Protein AF-A0A958GH32-F1 (afdb_monomer_lite)

Structure (mmCIF, N/CA/C/O backbone):
data_AF-A0A958GH32-F1
#
_entry.id   AF-A0A958GH32-F1
#
loop_
_atom_site.group_PDB
_atom_site.id
_atom_site.type_symbol
_atom_site.label_atom_id
_atom_site.label_alt_id
_atom_site.label_comp_id
_atom_site.label_asym_id
_atom_site.label_entity_id
_atom_site.label_seq_id
_atom_site.pdbx_PDB_ins_code
_atom_site.Cartn_x
_atom_site.Cartn_y
_atom_site.Cartn_z
_atom_site.occupancy
_atom_site.B_iso_or_equiv
_atom_site.auth_seq_id
_atom_site.auth_comp_id
_atom_site.auth_asym_id
_atom_site.auth_atom_id
_atom_site.pdbx_PDB_model_num
ATOM 1 N N . MET A 1 1 ? -16.060 24.143 30.826 1.00 40.34 1 MET A N 1
ATOM 2 C CA . MET A 1 1 ? -15.221 24.112 29.616 1.00 40.34 1 MET A CA 1
ATOM 3 C C . MET A 1 1 ? -14.578 22.750 29.597 1.00 40.34 1 MET A C 1
ATOM 5 O O . MET A 1 1 ? -13.714 22.498 30.425 1.00 40.34 1 MET A O 1
ATOM 9 N N . LEU A 1 2 ? -15.110 21.845 28.782 1.00 43.44 2 LEU A N 1
ATOM 10 C CA . LEU A 1 2 ? -14.408 20.613 28.452 1.00 43.44 2 LEU A CA 1
ATOM 11 C C . LEU A 1 2 ? -13.404 21.026 27.379 1.00 43.44 2 LEU A C 1
ATOM 13 O O . LEU A 1 2 ? -13.811 21.548 26.344 1.00 43.44 2 LEU A O 1
ATOM 17 N N . TYR A 1 3 ? -12.115 20.937 27.693 1.00 40.16 3 TYR A N 1
ATOM 18 C CA . TYR A 1 3 ? -11.078 21.098 26.682 1.00 40.16 3 TYR A CA 1
ATOM 19 C C . TYR A 1 3 ? -11.267 19.986 25.641 1.00 40.16 3 TYR A C 1
ATOM 21 O O . TYR A 1 3 ? -11.620 18.871 26.043 1.00 40.16 3 TYR A O 1
ATOM 29 N N . PRO A 1 4 ? -11.084 20.260 24.337 1.00 49.12 4 PRO A N 1
ATOM 30 C CA . PRO A 1 4 ? -11.068 19.191 23.351 1.00 49.12 4 PRO A CA 1
ATOM 31 C C . PRO A 1 4 ? -10.026 18.162 23.780 1.00 49.12 4 PRO A C 1
ATOM 33 O O . PRO A 1 4 ? -8.935 18.523 24.230 1.00 49.12 4 PRO A O 1
ATOM 36 N N . SER A 1 5 ? -10.380 16.882 23.675 1.00 56.12 5 SER A N 1
ATOM 37 C CA . SER A 1 5 ? -9.409 15.813 23.872 1.00 56.12 5 SER A CA 1
ATOM 38 C C . SER A 1 5 ? -8.235 16.065 22.916 1.00 56.12 5 SER A C 1
ATOM 40 O O . SER A 1 5 ? -8.482 16.305 21.730 1.00 56.12 5 SER A O 1
ATOM 42 N N . PRO A 1 6 ? -6.974 16.012 23.383 1.00 55.78 6 PRO A N 1
ATOM 43 C CA . PRO A 1 6 ? -5.797 16.093 22.524 1.00 55.78 6 PRO A CA 1
ATOM 44 C C . PRO A 1 6 ? -5.917 15.221 21.264 1.00 55.78 6 PRO A C 1
ATOM 46 O O . PRO A 1 6 ? -5.475 15.638 20.201 1.00 55.78 6 PRO A O 1
ATOM 49 N N . ALA A 1 7 ? -6.608 14.078 21.341 1.00 50.69 7 ALA A N 1
ATOM 50 C CA . ALA A 1 7 ? -6.931 13.190 20.220 1.00 50.69 7 ALA A CA 1
ATOM 51 C C . ALA A 1 7 ? -7.528 13.892 18.986 1.00 50.69 7 ALA A C 1
ATOM 53 O O . ALA A 1 7 ? -7.147 13.610 17.850 1.00 50.69 7 ALA A O 1
ATOM 54 N N . VAL A 1 8 ? -8.441 14.835 19.216 1.00 55.00 8 VAL A N 1
ATOM 55 C CA . VAL A 1 8 ? -9.212 15.524 18.174 1.00 55.00 8 VAL A CA 1
ATOM 56 C C . VAL A 1 8 ? -8.310 16.456 17.364 1.00 55.00 8 VAL A C 1
ATOM 58 O O . VAL A 1 8 ? -8.360 16.456 16.134 1.00 55.00 8 VAL A O 1
ATOM 61 N N . ASN A 1 9 ? -7.430 17.201 18.043 1.00 55.78 9 ASN A N 1
ATOM 62 C CA . ASN A 1 9 ? -6.485 18.111 17.392 1.00 55.78 9 ASN A CA 1
ATOM 63 C C . ASN A 1 9 ? -5.508 17.346 16.482 1.00 55.78 9 ASN A C 1
ATOM 65 O O . ASN A 1 9 ? -5.221 17.796 15.373 1.00 55.78 9 ASN A O 1
ATOM 69 N N . HIS A 1 10 ? -5.060 16.162 16.913 1.00 57.31 10 HIS A N 1
ATOM 70 C CA . HIS A 1 10 ? -4.166 15.313 16.122 1.00 57.31 10 HIS A CA 1
ATOM 71 C C . HIS A 1 10 ? -4.865 14.740 14.886 1.00 57.31 10 HIS A C 1
ATOM 73 O O . HIS A 1 10 ? -4.335 14.869 13.785 1.00 57.31 10 HIS A O 1
ATOM 79 N N . CYS A 1 11 ? -6.088 14.213 15.022 1.00 54.06 11 CYS A N 1
ATOM 80 C CA . CYS A 1 11 ? -6.852 13.692 13.880 1.00 54.06 11 CYS A CA 1
ATOM 81 C C . CYS A 1 11 ? -7.077 14.760 12.798 1.00 54.06 11 CYS A C 1
ATOM 83 O O . CYS A 1 11 ? -6.995 14.475 11.606 1.00 54.06 11 CYS A O 1
ATOM 85 N N . HIS A 1 12 ? -7.305 16.014 13.192 1.00 60.69 12 HIS A N 1
ATOM 86 C CA . HIS A 1 12 ? -7.459 17.122 12.249 1.00 60.69 12 HIS A CA 1
A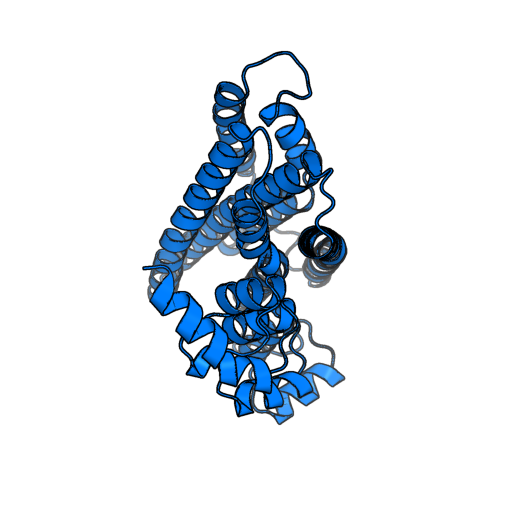TOM 87 C C . HIS A 1 12 ? -6.150 17.487 11.532 1.00 60.69 12 HIS A C 1
ATOM 89 O O . HIS A 1 12 ? -6.163 17.697 10.318 1.00 60.69 12 HIS A O 1
ATOM 95 N N . ALA A 1 13 ? -5.022 17.526 12.249 1.00 61.69 13 ALA A N 1
ATOM 96 C CA . ALA A 1 13 ? -3.707 17.725 11.637 1.00 61.69 13 ALA A CA 1
ATOM 97 C C . ALA A 1 13 ? -3.394 16.611 10.621 1.00 61.69 13 ALA A C 1
ATOM 99 O O . ALA A 1 13 ? -2.975 16.897 9.500 1.00 61.69 13 ALA A O 1
ATOM 100 N N . MET A 1 14 ? -3.711 15.359 10.968 1.00 60.69 14 MET A N 1
ATOM 101 C CA . MET A 1 14 ? -3.567 14.191 10.092 1.00 60.69 14 MET A CA 1
ATOM 102 C C . MET A 1 14 ? -4.453 14.296 8.841 1.00 60.69 14 MET A C 1
ATOM 104 O O . MET A 1 14 ? -3.982 14.098 7.721 1.00 60.69 14 MET A O 1
ATOM 108 N N . LEU A 1 15 ? -5.725 14.673 9.000 1.00 58.97 15 LEU A N 1
ATOM 109 C CA . LEU A 1 15 ? -6.660 14.858 7.885 1.00 58.97 15 LEU A CA 1
ATOM 110 C C . LEU A 1 15 ? -6.248 16.007 6.959 1.00 58.97 15 LEU A C 1
ATOM 112 O O . LEU A 1 15 ? -6.387 15.894 5.740 1.00 58.97 15 LEU A O 1
ATOM 116 N N . ASN A 1 16 ? -5.720 17.098 7.512 1.00 60.69 16 ASN A N 1
ATOM 117 C CA . ASN A 1 16 ? -5.200 18.209 6.720 1.00 60.69 16 ASN A CA 1
ATOM 118 C C . ASN A 1 16 ? -3.909 17.828 5.987 1.00 60.69 16 ASN A C 1
ATOM 120 O O . ASN A 1 16 ? -3.768 18.191 4.822 1.00 60.69 16 ASN A O 1
ATOM 124 N N . ALA A 1 17 ? -3.023 17.039 6.602 1.00 58.31 17 ALA A N 1
ATOM 125 C CA . ALA A 1 17 ? -1.842 16.493 5.931 1.00 58.31 17 ALA A CA 1
ATOM 126 C C . ALA A 1 17 ? -2.225 15.583 4.755 1.00 58.31 17 ALA A C 1
ATOM 128 O O . ALA A 1 17 ? -1.691 15.723 3.654 1.00 58.31 17 ALA A O 1
ATOM 129 N N . LEU A 1 18 ? -3.225 14.717 4.943 1.00 55.62 18 LEU A N 1
ATOM 130 C CA . LEU A 1 18 ? -3.754 13.874 3.869 1.00 55.62 18 LEU A CA 1
ATOM 131 C C . LEU A 1 18 ? -4.431 14.695 2.766 1.00 55.62 18 LEU A C 1
ATOM 133 O O . LEU A 1 18 ? -4.229 14.420 1.586 1.00 55.62 18 LEU A O 1
ATOM 137 N N . ARG A 1 19 ? -5.210 15.724 3.120 1.00 61.12 19 ARG A N 1
ATOM 138 C CA . ARG A 1 19 ? -5.801 16.650 2.140 1.00 61.12 19 ARG A CA 1
ATOM 139 C C . ARG A 1 19 ? -4.730 17.403 1.357 1.00 61.12 19 ARG A C 1
ATOM 141 O O . ARG A 1 19 ? -4.871 17.509 0.146 1.00 61.12 19 ARG A O 1
ATOM 148 N N . ALA A 1 20 ? -3.674 17.883 2.008 1.00 61.44 20 ALA A N 1
ATOM 149 C CA . ALA A 1 20 ? -2.566 18.570 1.348 1.00 61.44 20 ALA A CA 1
ATOM 150 C C . ALA A 1 20 ? -1.837 17.646 0.357 1.00 61.44 20 ALA A C 1
ATOM 152 O O . ALA A 1 20 ? -1.561 18.050 -0.772 1.00 61.44 20 ALA A O 1
ATOM 153 N N . ALA A 1 21 ? -1.610 16.381 0.733 1.00 55.16 21 ALA A N 1
ATOM 154 C CA . ALA A 1 21 ? -1.031 15.381 -0.165 1.00 55.16 21 ALA A CA 1
ATOM 155 C C . ALA A 1 21 ? -1.928 15.055 -1.374 1.00 55.16 21 ALA A C 1
ATOM 157 O O . ALA A 1 21 ? -1.419 14.804 -2.464 1.00 55.16 21 ALA A O 1
ATOM 158 N N . LEU A 1 22 ? -3.254 15.064 -1.195 1.00 51.38 22 LEU A N 1
ATOM 159 C CA . LEU A 1 22 ? -4.225 14.624 -2.205 1.00 51.38 22 LEU A CA 1
ATOM 160 C C . LEU A 1 22 ? -4.761 15.738 -3.117 1.00 51.38 22 LEU A C 1
ATOM 162 O O . LEU A 1 22 ? -5.056 15.490 -4.281 1.00 51.38 22 LEU A O 1
ATOM 166 N N . HIS A 1 23 ? -4.916 16.959 -2.607 1.00 59.56 23 HIS A N 1
ATOM 167 C CA . HIS A 1 23 ? -5.599 18.064 -3.294 1.00 59.56 23 HIS A CA 1
ATOM 168 C C . HIS A 1 23 ? -4.667 19.179 -3.755 1.00 59.56 23 HIS A C 1
ATOM 170 O O . HIS A 1 23 ? -5.127 20.283 -4.040 1.00 59.56 23 HIS A O 1
ATOM 176 N N . GLY A 1 24 ? -3.366 18.919 -3.826 1.00 50.53 24 GLY A N 1
ATOM 177 C CA . GLY A 1 24 ? -2.386 19.940 -4.138 1.00 50.53 24 GLY A CA 1
ATOM 178 C C . GLY A 1 24 ? -2.510 20.496 -5.560 1.00 50.53 24 GLY A C 1
ATOM 179 O O . GLY A 1 24 ? -1.696 20.181 -6.419 1.00 50.53 24 GLY A O 1
ATOM 180 N N . GLU A 1 25 ? -3.433 21.425 -5.793 1.00 49.19 25 GLU A N 1
ATOM 181 C CA . GLU A 1 25 ? -3.183 22.548 -6.697 1.00 49.19 25 GLU A CA 1
ATOM 182 C C . GLU A 1 25 ? -1.874 23.235 -6.271 1.00 49.19 25 GLU A C 1
ATOM 184 O O . GLU A 1 25 ? -1.067 23.586 -7.120 1.00 49.19 25 GLU A O 1
ATOM 189 N N . GLU A 1 26 ? -1.588 23.249 -4.965 1.00 49.47 26 GLU A N 1
ATOM 190 C CA . GLU A 1 26 ? -0.288 23.573 -4.374 1.00 49.47 26 GLU A CA 1
ATOM 191 C C . GLU A 1 26 ? 0.803 22.540 -4.671 1.00 49.47 26 GLU A C 1
ATOM 193 O O . GLU A 1 26 ? 1.888 22.960 -5.004 1.00 49.47 26 GLU A O 1
ATOM 198 N N . SER A 1 27 ? 0.560 21.224 -4.663 1.00 47.16 27 SER A N 1
ATOM 199 C CA . SER A 1 27 ? 1.557 20.215 -5.091 1.00 47.16 27 SER A CA 1
ATOM 200 C C . SER A 1 27 ? 1.861 20.295 -6.597 1.00 47.16 27 SER A C 1
ATOM 202 O O . SER A 1 27 ? 2.999 20.106 -7.024 1.00 47.16 27 SER A O 1
ATOM 204 N N . ARG A 1 28 ? 0.870 20.665 -7.421 1.00 51.22 28 ARG A N 1
ATOM 205 C CA . ARG A 1 28 ? 1.026 20.967 -8.855 1.00 51.22 28 ARG A CA 1
ATOM 206 C C . ARG A 1 28 ? 1.742 22.300 -9.086 1.00 51.22 28 ARG A C 1
ATOM 208 O O . ARG A 1 28 ? 2.591 22.377 -9.970 1.00 51.22 28 ARG A O 1
ATOM 215 N N . LEU A 1 29 ? 1.430 23.340 -8.311 1.00 52.44 29 LEU A N 1
ATOM 216 C CA . LEU A 1 29 ? 2.134 24.630 -8.329 1.00 52.44 29 LEU A CA 1
ATOM 217 C C . LEU A 1 29 ? 3.573 24.462 -7.845 1.00 52.44 29 LEU A C 1
ATOM 219 O O . LEU A 1 29 ? 4.482 24.901 -8.530 1.00 52.44 29 LEU A O 1
ATOM 223 N N . LEU A 1 30 ? 3.774 23.739 -6.749 1.00 44.59 30 LEU A N 1
ATOM 224 C CA . LEU A 1 30 ? 5.049 23.318 -6.192 1.00 44.59 30 LEU A CA 1
ATOM 225 C C . LEU A 1 30 ? 5.831 22.530 -7.238 1.00 44.59 30 LEU A C 1
ATOM 227 O O . LEU A 1 30 ? 6.921 22.941 -7.583 1.00 44.59 30 LEU A O 1
ATOM 231 N N . SER A 1 31 ? 5.262 21.498 -7.862 1.00 44.72 31 SER A N 1
ATOM 232 C CA . SER A 1 31 ? 5.911 20.781 -8.969 1.00 44.72 31 SER A CA 1
ATOM 233 C C . SER A 1 31 ? 6.331 21.745 -10.084 1.00 44.72 31 SER A C 1
ATOM 235 O O . SER A 1 31 ? 7.500 21.786 -10.451 1.00 44.72 31 SER A O 1
ATOM 237 N N . ARG A 1 32 ? 5.436 22.613 -10.573 1.00 48.59 32 ARG A N 1
ATOM 238 C CA . ARG A 1 32 ? 5.772 23.607 -11.614 1.00 48.59 32 ARG A CA 1
ATOM 239 C C . ARG A 1 32 ? 6.879 24.579 -11.188 1.00 48.59 32 ARG A C 1
ATOM 241 O O . ARG A 1 32 ? 7.734 24.915 -12.011 1.00 48.59 32 ARG A O 1
ATOM 248 N N . HIS A 1 33 ? 6.889 24.983 -9.921 1.00 47.28 33 HIS A N 1
ATOM 249 C CA . HIS A 1 33 ? 7.854 25.911 -9.341 1.00 47.28 33 HIS A CA 1
ATOM 250 C C . HIS A 1 33 ? 9.218 25.230 -9.121 1.00 47.28 33 HIS A C 1
ATOM 252 O O . HIS A 1 33 ? 10.224 25.705 -9.642 1.00 47.28 33 HIS A O 1
ATOM 258 N N . LEU A 1 34 ? 9.249 24.061 -8.467 1.00 40.56 34 LEU A N 1
ATOM 259 C CA . LEU A 1 34 ? 10.425 23.206 -8.237 1.00 40.56 34 LEU A CA 1
ATOM 260 C C . LEU A 1 34 ? 11.126 22.805 -9.539 1.00 40.56 34 LEU A C 1
ATOM 262 O O . LEU A 1 34 ? 12.350 22.717 -9.587 1.00 40.56 34 LEU A O 1
ATOM 266 N N . LEU A 1 35 ? 10.358 22.588 -10.606 1.00 48.34 35 LEU A N 1
ATOM 267 C CA . LEU A 1 35 ? 10.861 22.160 -11.914 1.00 48.34 35 LEU A CA 1
ATOM 268 C C . LEU A 1 35 ? 11.288 23.337 -12.805 1.00 48.34 35 LEU A C 1
ATOM 270 O O . LEU A 1 35 ? 11.678 23.134 -13.955 1.00 48.34 35 LEU A O 1
ATOM 274 N N . GLY A 1 36 ? 11.218 24.575 -12.302 1.00 45.78 36 GLY A N 1
ATOM 275 C CA . GLY A 1 36 ? 11.635 25.766 -13.041 1.00 45.78 36 GLY A CA 1
ATOM 276 C C . GLY A 1 36 ? 10.774 26.068 -14.272 1.00 45.78 36 GLY A C 1
ATOM 277 O O . GLY A 1 36 ? 11.208 26.821 -15.149 1.00 45.78 36 GLY A O 1
ATOM 278 N N . LEU A 1 37 ? 9.552 25.526 -14.347 1.00 47.75 37 LEU A N 1
ATOM 279 C CA . LEU A 1 37 ? 8.634 25.751 -15.471 1.00 47.75 37 LEU A CA 1
ATOM 280 C C . LEU A 1 37 ? 8.112 27.204 -15.522 1.00 47.75 37 LEU A C 1
ATOM 282 O O . LEU A 1 37 ? 7.603 27.629 -16.558 1.00 47.75 37 LEU A O 1
ATOM 286 N N . ASP A 1 38 ? 8.341 27.988 -14.461 1.00 49.75 38 ASP A N 1
ATOM 287 C CA . ASP A 1 38 ? 8.087 29.438 -14.392 1.00 49.75 38 ASP A CA 1
ATOM 288 C C . ASP A 1 38 ? 9.309 30.310 -14.772 1.00 49.75 38 ASP A C 1
ATOM 290 O O . ASP A 1 38 ? 9.251 31.542 -14.732 1.00 49.75 38 ASP A O 1
ATOM 294 N N . GLY A 1 39 ? 10.434 29.698 -15.162 1.00 46.56 39 GLY A N 1
ATOM 295 C CA . GLY A 1 39 ? 11.546 30.363 -15.852 1.00 46.56 39 GLY A CA 1
ATOM 296 C C . GLY A 1 39 ? 12.389 31.368 -15.051 1.00 46.56 39 GLY A C 1
ATOM 297 O O . GLY A 1 39 ? 13.183 32.079 -15.668 1.00 46.56 39 GLY A O 1
ATOM 298 N N . SER A 1 40 ? 12.253 31.464 -13.721 1.00 46.00 40 SER A N 1
ATOM 299 C CA . SER A 1 40 ? 12.892 32.548 -12.945 1.00 46.00 40 SER A CA 1
ATOM 300 C C . SER A 1 40 ? 13.922 32.146 -11.879 1.00 46.00 40 SER A C 1
ATOM 302 O O . SER A 1 40 ? 14.648 33.028 -11.420 1.00 46.00 40 SER A O 1
ATOM 304 N N . LEU A 1 41 ? 14.089 30.866 -11.527 1.00 42.38 41 LEU A N 1
ATOM 305 C CA . LEU A 1 41 ? 15.008 30.430 -10.458 1.00 42.38 41 LEU A CA 1
ATOM 306 C C . LEU A 1 41 ? 15.606 29.034 -10.735 1.00 42.38 41 LEU A C 1
ATOM 308 O O . LEU A 1 41 ? 15.047 28.252 -11.501 1.00 42.38 41 LEU A O 1
ATOM 312 N N . GLN A 1 42 ? 16.775 28.736 -10.149 1.00 47.94 42 GLN A N 1
ATOM 313 C CA . GLN A 1 42 ? 17.427 27.423 -10.268 1.00 47.94 42 GLN A CA 1
ATOM 314 C C . GLN A 1 42 ? 16.665 26.381 -9.414 1.00 47.94 42 GLN A C 1
ATOM 316 O O . GLN A 1 42 ? 16.422 26.664 -8.240 1.00 47.94 42 GLN A O 1
ATOM 321 N N . PRO A 1 43 ? 16.335 25.185 -9.951 1.00 45.72 43 PRO A N 1
ATOM 322 C CA . PRO A 1 43 ? 15.491 24.168 -9.297 1.00 45.72 43 PRO A CA 1
ATOM 323 C C . PRO A 1 43 ? 15.875 23.833 -7.849 1.00 45.72 43 PRO A C 1
ATOM 325 O O . PRO A 1 43 ? 15.020 23.653 -6.992 1.00 45.72 43 PRO A O 1
ATOM 328 N N . HIS A 1 44 ? 17.176 23.806 -7.550 1.00 38.81 44 HIS A N 1
ATOM 329 C CA . HIS A 1 44 ? 17.694 23.407 -6.241 1.00 38.81 44 HIS A CA 1
ATOM 330 C C . HIS A 1 44 ? 17.349 24.388 -5.102 1.00 38.81 44 HIS A C 1
ATOM 332 O O . HIS A 1 44 ? 17.057 23.955 -3.989 1.00 38.81 44 HIS A O 1
ATOM 338 N N . ASP A 1 45 ? 17.346 25.700 -5.361 1.00 40.38 45 ASP A N 1
ATOM 339 C CA . ASP A 1 45 ? 17.084 26.714 -4.323 1.00 40.38 45 ASP A CA 1
ATOM 340 C C . ASP A 1 45 ? 15.579 26.866 -4.028 1.00 40.38 45 ASP A C 1
ATOM 342 O O . ASP A 1 45 ? 15.195 27.225 -2.916 1.00 40.38 45 ASP A O 1
ATOM 346 N N . LEU A 1 46 ? 14.739 26.514 -5.006 1.00 44.69 46 LEU A N 1
ATOM 347 C CA . LEU A 1 46 ? 13.277 26.427 -4.916 1.00 44.69 46 LEU A CA 1
ATOM 348 C C . LEU A 1 46 ? 12.801 25.244 -4.070 1.00 44.69 46 LEU A C 1
ATOM 350 O O . LEU A 1 46 ? 11.863 25.373 -3.285 1.00 44.69 46 LEU A O 1
ATOM 354 N N . ILE A 1 47 ? 13.480 24.101 -4.198 1.00 43.31 47 ILE A N 1
ATOM 355 C CA . ILE A 1 47 ? 13.179 22.893 -3.421 1.00 43.31 47 ILE A CA 1
ATOM 356 C C . ILE A 1 47 ? 13.364 23.126 -1.928 1.00 43.31 47 ILE A C 1
ATOM 358 O O . ILE A 1 47 ? 12.520 22.717 -1.135 1.00 43.31 47 ILE A O 1
ATOM 362 N N . LEU A 1 48 ? 14.409 23.847 -1.533 1.00 42.00 48 LEU A N 1
ATOM 363 C CA . LEU A 1 48 ? 14.667 24.121 -0.123 1.00 42.00 48 LEU A CA 1
ATOM 364 C C . LEU A 1 48 ? 13.761 25.218 0.455 1.00 42.00 48 LEU A C 1
ATOM 366 O O . LEU A 1 48 ? 13.410 25.130 1.627 1.00 42.00 48 LEU A O 1
ATOM 370 N N . SER A 1 49 ? 13.359 26.232 -0.322 1.00 41.72 49 SER A N 1
ATOM 371 C CA . SER A 1 49 ? 12.464 27.289 0.179 1.00 41.72 49 SER A CA 1
ATOM 372 C C . SER A 1 49 ? 11.024 26.819 0.359 1.00 41.72 49 SER A C 1
ATOM 374 O O . SER A 1 49 ? 10.357 27.264 1.286 1.00 41.72 49 SER A O 1
ATOM 376 N N . GLU A 1 50 ? 10.552 25.913 -0.494 1.00 41.47 50 GLU A N 1
ATOM 377 C CA . GLU A 1 50 ? 9.168 25.439 -0.451 1.00 41.47 50 GLU A CA 1
ATOM 378 C C . GLU A 1 50 ? 8.962 24.227 0.467 1.00 41.47 50 GLU A C 1
ATOM 380 O O . GLU A 1 50 ? 7.897 24.085 1.063 1.00 41.47 50 GLU A O 1
ATOM 385 N N . LEU A 1 51 ? 9.992 23.399 0.685 1.00 41.59 51 LEU A N 1
ATOM 386 C CA . LEU A 1 51 ? 9.968 22.433 1.791 1.00 41.59 51 LEU A CA 1
ATOM 387 C C . LEU A 1 51 ? 9.749 23.146 3.142 1.00 41.59 51 LEU A C 1
ATOM 389 O O . LEU A 1 51 ? 8.991 22.644 3.966 1.00 41.59 51 LEU A O 1
ATOM 393 N N . ASN A 1 52 ? 10.308 24.351 3.317 1.00 45.00 52 ASN A N 1
ATOM 394 C CA . ASN A 1 52 ? 10.047 25.192 4.492 1.00 45.00 52 ASN A CA 1
ATOM 395 C C . ASN A 1 52 ? 8.636 25.822 4.480 1.00 45.00 52 ASN A C 1
ATOM 397 O O . ASN A 1 52 ? 8.064 26.047 5.539 1.00 45.00 52 ASN A O 1
ATOM 401 N N . PHE A 1 53 ? 8.049 26.103 3.307 1.00 39.94 53 PHE A N 1
ATOM 402 C CA . PHE A 1 53 ? 6.677 26.625 3.199 1.00 39.94 53 PHE A CA 1
ATOM 403 C C . PHE A 1 53 ? 5.637 25.581 3.614 1.00 39.94 53 PHE A C 1
ATOM 405 O O . PHE A 1 53 ? 4.691 25.903 4.329 1.00 39.94 53 PHE A O 1
ATOM 412 N N . VAL A 1 54 ? 5.835 24.322 3.213 1.00 37.75 54 VAL A N 1
ATOM 413 C CA . VAL A 1 54 ? 5.008 23.197 3.665 1.00 37.75 54 VAL A CA 1
ATOM 414 C C . VAL A 1 54 ? 5.106 23.056 5.191 1.00 37.75 54 VAL A C 1
ATOM 416 O O . VAL A 1 54 ? 4.074 22.984 5.856 1.00 37.75 54 VAL A O 1
ATOM 419 N N . GLU A 1 55 ? 6.313 23.131 5.767 1.00 42.28 55 GLU A N 1
ATOM 420 C CA . GLU A 1 55 ? 6.516 23.183 7.227 1.00 42.28 55 GLU A CA 1
ATOM 421 C C . GLU A 1 55 ? 5.783 24.376 7.888 1.00 42.28 55 GLU A C 1
ATOM 423 O O . GLU A 1 55 ? 5.095 24.201 8.900 1.00 42.28 55 GLU A O 1
ATOM 428 N N . ASP A 1 56 ? 5.833 25.576 7.301 1.00 41.12 56 ASP A N 1
ATOM 429 C CA . ASP A 1 56 ? 5.140 26.774 7.805 1.00 41.12 56 ASP A CA 1
ATOM 430 C C . ASP A 1 56 ? 3.604 26.667 7.714 1.00 41.12 56 ASP A C 1
ATOM 432 O O . ASP A 1 56 ? 2.886 27.134 8.609 1.00 41.12 56 ASP A O 1
ATOM 436 N N . LEU A 1 57 ? 3.073 26.037 6.662 1.00 36.91 57 LEU A N 1
ATOM 437 C CA . LEU A 1 57 ? 1.635 25.815 6.484 1.00 36.91 57 LEU A CA 1
ATOM 438 C C . LEU A 1 57 ? 1.098 24.865 7.563 1.00 36.91 57 LEU A C 1
ATOM 440 O O . LEU A 1 57 ? 0.026 25.107 8.119 1.00 36.91 57 LEU A O 1
ATOM 444 N N . PHE A 1 58 ? 1.882 23.847 7.931 1.00 43.53 58 PHE A N 1
ATOM 445 C CA . PHE A 1 58 ? 1.555 22.908 9.007 1.00 43.53 58 PHE A CA 1
ATOM 446 C C . PHE A 1 58 ? 1.707 23.511 10.410 1.00 43.53 58 PHE A C 1
ATOM 448 O O . PHE A 1 58 ? 0.911 23.206 11.300 1.00 43.53 58 PHE A O 1
ATOM 455 N N . THR A 1 59 ? 2.646 24.439 10.608 1.00 43.44 59 THR A N 1
ATOM 456 C CA . THR A 1 59 ? 2.868 25.100 11.909 1.00 43.44 59 THR A CA 1
ATOM 457 C C . THR A 1 59 ? 1.722 26.058 12.298 1.00 43.44 59 THR A C 1
ATOM 459 O O . THR A 1 59 ? 1.491 26.324 13.482 1.00 43.44 59 THR A O 1
ATOM 462 N N . ASN A 1 60 ? 0.955 26.559 11.321 1.00 39.16 60 ASN A N 1
ATOM 463 C CA . ASN A 1 60 ? -0.075 27.590 11.519 1.00 39.16 60 ASN A CA 1
ATOM 464 C C . ASN A 1 60 ? -1.496 27.074 11.847 1.00 39.16 60 ASN A C 1
ATOM 466 O O . ASN A 1 60 ? -2.386 27.886 12.103 1.00 39.16 60 ASN A O 1
ATOM 470 N N . PHE A 1 61 ? -1.736 25.759 11.922 1.00 43.22 61 PHE A N 1
ATOM 471 C CA . PHE A 1 61 ? -3.073 25.185 12.192 1.00 43.22 61 PHE A CA 1
ATOM 472 C C . PHE A 1 61 ? -3.455 25.045 13.686 1.00 43.22 61 PHE A C 1
ATOM 474 O O . PHE A 1 61 ? -4.420 24.367 14.032 1.00 43.22 61 PHE A O 1
ATOM 481 N N . ASN A 1 62 ? -2.762 25.746 14.585 1.00 43.34 62 ASN A N 1
ATOM 482 C CA . ASN A 1 62 ? -2.909 25.653 16.047 1.00 43.34 62 ASN A CA 1
ATOM 483 C C . ASN A 1 62 ? -4.103 26.421 16.678 1.00 43.34 62 ASN A C 1
ATOM 485 O O . ASN A 1 62 ? -4.039 26.785 17.852 1.00 43.34 62 ASN A O 1
ATOM 489 N N . SER A 1 63 ? -5.204 26.703 15.967 1.00 46.47 63 SER A N 1
ATOM 490 C CA . SER A 1 63 ? -6.353 27.397 16.589 1.00 46.47 63 SER A CA 1
ATOM 491 C C . SER A 1 63 ? -7.430 26.428 17.105 1.00 46.47 63 SER A C 1
ATOM 493 O O . SER A 1 63 ? -8.185 25.852 16.322 1.00 46.47 63 SER A O 1
ATOM 495 N N . GLU A 1 64 ? -7.535 26.314 18.434 1.00 42.25 64 GLU A N 1
ATOM 496 C CA . GLU A 1 64 ? -8.376 25.375 19.207 1.00 42.25 64 GLU A CA 1
ATOM 497 C C . GLU A 1 64 ? -9.909 25.477 18.979 1.00 42.25 64 GLU A C 1
ATOM 499 O O . GLU A 1 64 ? -10.640 24.547 19.316 1.00 42.25 64 GLU A O 1
ATOM 504 N N . GLU A 1 65 ? -10.441 26.573 18.418 1.00 39.22 65 GLU A N 1
ATOM 505 C CA . GLU A 1 65 ? -11.892 26.872 18.458 1.00 39.22 65 GLU A CA 1
ATOM 506 C C . GLU A 1 65 ? -12.748 26.270 17.322 1.00 39.22 65 GLU A C 1
ATOM 508 O O . GLU A 1 65 ? -13.966 26.196 17.457 1.00 39.22 65 GLU A O 1
ATOM 513 N N . THR A 1 66 ? -12.168 25.798 16.212 1.00 40.53 66 THR A N 1
ATOM 514 C CA . THR A 1 66 ? -12.944 25.225 15.075 1.00 40.53 66 THR A CA 1
ATOM 515 C C . THR A 1 66 ? -13.162 23.707 15.194 1.00 40.53 66 THR A C 1
ATOM 517 O O . THR A 1 66 ? -13.864 23.095 14.396 1.00 40.53 66 THR A O 1
ATOM 520 N N . VAL A 1 67 ? -12.568 23.083 16.210 1.00 43.44 67 VAL A N 1
ATOM 521 C CA . VAL A 1 67 ? -12.187 21.663 16.180 1.00 43.44 67 VAL A CA 1
ATOM 522 C C . VAL A 1 67 ? -13.200 20.731 16.874 1.00 43.44 67 VAL A C 1
ATOM 524 O O . VAL A 1 67 ? -13.256 19.543 16.585 1.00 43.44 67 VAL A O 1
ATOM 527 N N . ILE A 1 68 ? -14.080 21.267 17.726 1.00 41.31 68 ILE A N 1
ATOM 528 C CA . ILE A 1 68 ? -15.017 20.478 18.555 1.00 41.31 68 ILE A CA 1
ATOM 529 C C . ILE A 1 68 ? -16.308 20.081 17.809 1.00 41.31 68 ILE A C 1
ATOM 531 O O . ILE A 1 68 ? -17.003 19.169 18.235 1.00 41.31 68 ILE A O 1
ATOM 535 N N . LEU A 1 69 ? -16.641 20.725 16.686 1.00 42.81 69 LEU A N 1
ATOM 536 C CA . LEU 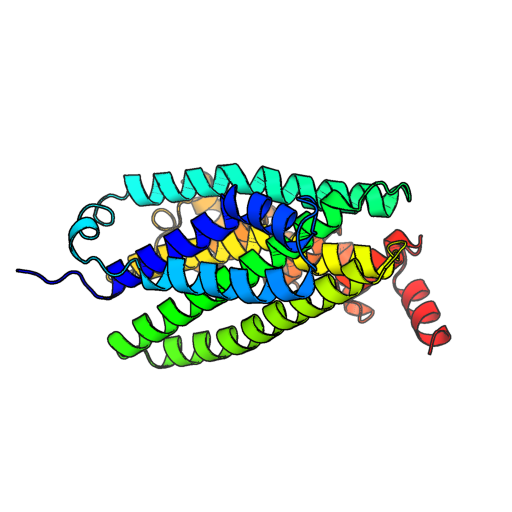A 1 69 ? -17.931 20.520 16.005 1.00 42.81 69 LEU A CA 1
ATOM 537 C C . LEU A 1 69 ? -17.914 19.455 14.891 1.00 42.81 69 LEU A C 1
ATOM 539 O O . LEU A 1 69 ? -18.978 19.148 14.366 1.00 42.81 69 LEU A O 1
ATOM 543 N N . CYS A 1 70 ? -16.752 18.896 14.531 1.00 45.75 70 CYS A N 1
ATOM 544 C CA . CYS A 1 70 ? -16.606 18.037 13.344 1.00 45.75 70 CYS A CA 1
ATOM 545 C C . CYS A 1 70 ? -16.459 16.529 13.626 1.00 45.75 70 CYS A C 1
ATOM 547 O O . CYS A 1 70 ? -16.575 15.754 12.685 1.00 45.75 70 CYS A O 1
ATOM 549 N N . LEU A 1 71 ? -16.178 16.092 14.863 1.00 48.81 71 LEU A N 1
ATOM 550 C CA . LEU A 1 71 ? -15.932 14.666 15.170 1.00 48.81 71 LEU A CA 1
ATOM 551 C C . LEU A 1 71 ? -17.064 13.960 15.933 1.00 48.81 71 LEU A C 1
ATOM 553 O O . LEU A 1 71 ? -17.069 12.739 15.970 1.00 48.81 71 LEU A O 1
ATOM 557 N N . ASP A 1 72 ? -18.044 14.692 16.471 1.00 51.56 72 ASP A N 1
ATOM 558 C CA . ASP A 1 72 ? -19.291 14.094 16.995 1.00 51.56 72 ASP A CA 1
ATOM 559 C C . ASP A 1 72 ? -20.273 13.710 15.870 1.00 51.56 72 ASP A C 1
ATOM 561 O O . ASP A 1 72 ? -21.360 13.192 16.125 1.00 51.56 72 ASP A O 1
ATOM 565 N N . ASP A 1 73 ? -19.909 13.993 14.619 1.00 64.81 73 ASP A N 1
ATOM 566 C CA . ASP A 1 73 ? -20.742 13.758 13.453 1.00 64.81 73 ASP A CA 1
ATOM 567 C C . ASP A 1 73 ? -20.109 12.689 12.557 1.00 64.81 73 ASP A C 1
ATOM 569 O O . ASP A 1 73 ? -19.199 12.969 11.768 1.00 64.81 73 ASP A O 1
ATOM 573 N N . ASN A 1 74 ? -20.614 11.456 12.664 1.00 65.44 74 ASN A N 1
ATOM 574 C CA . ASN A 1 74 ? -20.277 10.360 11.752 1.00 65.44 74 ASN A CA 1
ATOM 575 C C . ASN A 1 74 ? -20.436 10.772 10.276 1.00 65.44 74 ASN A C 1
ATOM 577 O O . ASN A 1 74 ? -19.703 10.262 9.421 1.00 65.44 74 ASN A O 1
ATOM 581 N N . ASP A 1 75 ? -21.304 11.743 9.965 1.00 72.12 75 ASP A N 1
ATOM 582 C CA . ASP A 1 75 ? -21.472 12.253 8.605 1.00 72.12 75 ASP A CA 1
ATOM 583 C C . ASP A 1 75 ? -20.227 13.015 8.117 1.00 72.12 75 ASP A C 1
ATOM 585 O O . ASP A 1 75 ? -19.905 12.972 6.928 1.00 72.12 75 ASP A O 1
ATOM 589 N N . THR A 1 76 ? -19.469 13.667 9.007 1.00 71.56 76 THR A N 1
ATOM 590 C CA . THR A 1 76 ? -18.244 14.396 8.632 1.00 71.56 76 THR A CA 1
ATOM 591 C C . THR A 1 76 ? -17.098 13.441 8.302 1.00 71.56 76 THR A C 1
ATOM 593 O O . THR A 1 76 ? -16.421 13.629 7.288 1.00 71.56 76 THR A O 1
ATOM 596 N N . LEU A 1 77 ? -16.899 12.390 9.104 1.00 66.94 77 LEU A N 1
ATOM 597 C CA . LEU A 1 77 ? -15.902 11.348 8.820 1.00 66.94 77 LEU A CA 1
ATOM 598 C C . LEU A 1 77 ? -16.257 10.562 7.561 1.00 66.94 77 LEU A C 1
ATOM 600 O O . LEU A 1 77 ? -15.392 10.329 6.721 1.00 66.94 77 LEU A O 1
ATOM 604 N N . SER A 1 78 ? -17.534 10.219 7.399 1.00 70.81 78 SER A N 1
ATOM 605 C CA . SER A 1 78 ? -18.043 9.582 6.185 1.00 70.81 78 SER A CA 1
ATOM 606 C C . SER A 1 78 ? -17.832 10.472 4.953 1.00 70.81 78 SER A C 1
ATOM 608 O O . SER A 1 78 ? -17.309 10.023 3.934 1.00 70.81 78 SER A O 1
ATOM 610 N N . SER A 1 79 ? -18.127 11.771 5.053 1.00 75.12 79 SER A N 1
ATOM 611 C CA . SER A 1 79 ? -17.888 12.748 3.981 1.00 75.12 79 SER A CA 1
ATOM 612 C C . SER A 1 79 ? -16.406 12.854 3.605 1.00 75.12 79 SER A C 1
ATOM 614 O O . SER A 1 79 ? -16.059 12.809 2.425 1.00 75.12 79 SER A O 1
ATOM 616 N N . LEU A 1 80 ? -15.515 12.923 4.599 1.00 68.06 80 LEU A N 1
ATOM 617 C CA . LEU A 1 80 ? -14.062 12.901 4.405 1.00 68.06 80 LEU A CA 1
ATOM 618 C C . LEU A 1 80 ? -13.589 11.615 3.727 1.00 68.06 80 LEU A C 1
ATOM 620 O O . LEU A 1 80 ? -12.812 11.670 2.773 1.00 68.06 80 LEU A O 1
ATOM 624 N N . TYR A 1 81 ? -14.088 10.474 4.197 1.00 70.50 81 TYR A N 1
ATOM 625 C CA . TYR A 1 81 ? -13.795 9.165 3.634 1.00 70.50 81 TYR A CA 1
ATOM 626 C C . TYR A 1 81 ? -14.213 9.102 2.161 1.00 70.50 81 TYR A C 1
ATOM 628 O O . TYR A 1 81 ? -13.401 8.771 1.297 1.00 70.50 81 TYR A O 1
ATOM 636 N N . HIS A 1 82 ? -15.437 9.524 1.844 1.00 74.81 82 HIS A N 1
ATOM 637 C CA . HIS A 1 82 ? -15.941 9.589 0.474 1.00 74.81 82 HIS A CA 1
ATOM 638 C C . HIS A 1 82 ? -15.172 10.585 -0.409 1.00 74.81 82 HIS A C 1
ATOM 640 O O . HIS A 1 82 ? -14.905 10.280 -1.572 1.00 74.81 82 HIS A O 1
ATOM 646 N N . GLN A 1 83 ? -14.767 11.739 0.128 1.00 73.62 83 GLN A N 1
ATOM 647 C CA . GLN A 1 83 ? -13.942 12.722 -0.584 1.00 73.62 83 GLN A CA 1
ATOM 648 C C . GLN A 1 83 ? -12.550 12.166 -0.916 1.00 73.62 83 GLN A C 1
ATOM 650 O O . GLN A 1 83 ? -12.024 12.407 -2.001 1.00 73.62 83 GLN A O 1
ATOM 655 N N . GLN A 1 84 ? -11.936 11.407 -0.009 1.00 67.94 84 GLN A N 1
ATOM 656 C CA . GLN A 1 84 ? -10.636 10.789 -0.270 1.00 67.94 84 GLN A CA 1
ATOM 657 C C . GLN A 1 84 ? -10.771 9.632 -1.259 1.00 67.94 84 GLN A C 1
ATOM 659 O O . GLN A 1 84 ? -10.009 9.566 -2.225 1.00 67.94 84 GLN A O 1
ATOM 664 N N . LEU A 1 85 ? -11.805 8.798 -1.102 1.00 70.44 85 LEU A N 1
ATOM 665 C CA . LEU A 1 85 ? -12.144 7.754 -2.068 1.00 70.44 85 LEU A CA 1
ATOM 666 C C . LEU A 1 85 ? -12.363 8.299 -3.485 1.00 70.44 85 LEU A C 1
ATOM 668 O O . LEU A 1 85 ? -12.087 7.575 -4.436 1.00 70.44 85 LEU A O 1
ATOM 672 N N . SER A 1 86 ? -12.820 9.545 -3.658 1.00 72.88 86 SER A N 1
ATOM 673 C CA . SER A 1 86 ? -12.995 10.110 -5.003 1.00 72.88 86 SER A CA 1
ATOM 674 C C . SER A 1 86 ? -11.685 10.470 -5.712 1.00 72.88 86 SER A C 1
ATOM 676 O O . SER A 1 86 ? -11.692 10.592 -6.931 1.00 72.88 86 SER A O 1
ATOM 678 N N . ILE A 1 87 ? -10.571 10.615 -4.984 1.00 66.88 87 ILE A N 1
ATOM 679 C CA . ILE A 1 87 ? -9.256 11.001 -5.541 1.00 66.88 87 ILE A CA 1
ATOM 680 C C . ILE A 1 87 ? -8.388 9.772 -5.833 1.00 66.88 87 ILE A C 1
ATOM 682 O O . ILE A 1 87 ? -7.550 9.793 -6.732 1.00 66.88 87 ILE A O 1
ATOM 686 N N . LEU A 1 88 ? -8.594 8.671 -5.102 1.00 70.75 88 LEU A N 1
ATOM 687 C CA . LEU A 1 88 ? -7.838 7.431 -5.309 1.00 70.75 88 LEU A CA 1
ATOM 688 C C . LEU A 1 88 ? -7.889 6.900 -6.755 1.00 70.75 88 LEU A C 1
ATOM 690 O O . LEU A 1 88 ? -6.850 6.421 -7.214 1.00 70.75 88 LEU A O 1
ATOM 694 N N . PRO A 1 89 ? -9.016 6.994 -7.496 1.00 74.69 89 PRO A N 1
ATOM 695 C CA . PRO A 1 89 ? -9.054 6.644 -8.910 1.00 74.69 89 PRO A CA 1
ATOM 696 C C . PRO A 1 89 ? -8.061 7.445 -9.752 1.00 74.69 89 PRO A C 1
ATOM 698 O O . PRO A 1 89 ? -7.380 6.838 -10.564 1.00 74.69 89 PRO A O 1
ATOM 701 N N . GLU A 1 90 ? -7.907 8.756 -9.523 1.00 71.56 90 GLU A N 1
ATOM 702 C CA . GLU A 1 90 ? -6.966 9.590 -10.291 1.00 71.56 90 GLU A CA 1
ATOM 703 C C . GLU A 1 90 ? -5.517 9.125 -10.074 1.00 71.56 90 GLU A C 1
ATOM 705 O O . GLU A 1 90 ? -4.780 8.886 -11.026 1.00 71.56 90 GLU A O 1
ATOM 710 N N . VAL A 1 91 ? -5.119 8.892 -8.820 1.00 66.75 91 VAL A N 1
ATOM 711 C CA . VAL A 1 91 ? -3.766 8.402 -8.487 1.00 66.75 91 VAL A CA 1
ATOM 712 C C . VAL A 1 91 ? -3.511 7.005 -9.072 1.00 66.75 91 VAL A C 1
ATOM 714 O O . VAL A 1 91 ? -2.419 6.710 -9.573 1.00 66.75 91 VAL A O 1
ATOM 717 N N . ALA A 1 92 ? -4.516 6.126 -9.012 1.00 71.50 92 ALA A N 1
ATOM 718 C CA . ALA A 1 92 ? -4.440 4.790 -9.593 1.00 71.50 92 ALA A CA 1
ATOM 719 C C . ALA A 1 92 ? -4.369 4.834 -11.130 1.00 71.50 92 ALA A C 1
ATOM 721 O O . ALA A 1 92 ? -3.633 4.044 -11.731 1.00 71.50 92 ALA A O 1
ATOM 722 N N . GLU A 1 93 ? -5.094 5.755 -11.765 1.00 76.38 93 GLU A N 1
ATOM 723 C CA . GLU A 1 93 ? -5.058 5.990 -13.209 1.00 76.38 93 GLU A CA 1
ATOM 724 C C . GLU A 1 93 ? -3.677 6.478 -13.656 1.00 76.38 93 GLU A C 1
ATOM 726 O O . GLU A 1 93 ? -3.114 5.888 -14.579 1.00 76.38 93 GLU A O 1
ATOM 731 N N . GLU A 1 94 ? -3.075 7.446 -12.958 1.00 74.00 94 GLU A N 1
ATOM 732 C CA . GLU A 1 94 ? -1.723 7.948 -13.262 1.00 74.00 94 GLU A CA 1
ATOM 733 C C . GLU A 1 94 ? -0.647 6.859 -13.097 1.00 74.00 94 GLU A C 1
ATOM 735 O O . GLU A 1 94 ? 0.214 6.666 -13.962 1.00 74.00 94 GLU A O 1
ATOM 740 N N . SER A 1 95 ? -0.741 6.051 -12.035 1.00 71.88 95 SER A N 1
ATOM 741 C CA . SER A 1 95 ? 0.157 4.899 -11.831 1.00 71.88 95 SER A CA 1
ATOM 742 C C . SER A 1 95 ? -0.012 3.845 -12.935 1.00 71.88 95 SER A C 1
ATOM 744 O O . SER A 1 95 ? 0.963 3.270 -13.431 1.00 71.88 95 SER A O 1
ATOM 746 N N . THR A 1 96 ? -1.255 3.606 -13.365 1.00 76.88 96 THR A N 1
ATOM 747 C CA . THR A 1 96 ? -1.575 2.679 -14.461 1.00 76.88 96 THR A CA 1
ATOM 748 C C . THR A 1 96 ? -1.066 3.207 -15.799 1.00 76.88 96 THR A C 1
ATOM 750 O O . THR A 1 96 ? -0.548 2.432 -16.608 1.00 76.88 96 THR A O 1
ATOM 753 N N . TYR A 1 97 ? -1.172 4.514 -16.035 1.00 77.50 97 TYR A N 1
ATOM 754 C CA . TYR A 1 97 ? -0.638 5.170 -17.221 1.00 77.50 97 TYR A CA 1
ATOM 755 C C . TYR A 1 97 ? 0.886 5.011 -17.297 1.00 77.50 97 TYR A C 1
ATOM 757 O O . TYR A 1 97 ? 1.400 4.585 -18.336 1.00 77.50 97 TYR A O 1
ATOM 765 N N . LEU A 1 98 ? 1.607 5.215 -16.186 1.00 74.19 98 LEU A N 1
ATOM 766 C CA . LEU A 1 98 ? 3.051 4.964 -16.127 1.00 74.19 98 LEU A CA 1
ATOM 767 C C . LEU A 1 98 ? 3.392 3.501 -16.462 1.00 74.19 98 LEU A C 1
ATOM 769 O O . LEU A 1 98 ? 4.308 3.242 -17.247 1.00 74.19 98 LEU A O 1
ATOM 773 N N . LEU A 1 99 ? 2.627 2.535 -15.943 1.00 75.94 99 LEU A N 1
ATOM 774 C CA . LEU A 1 99 ? 2.813 1.115 -16.262 1.00 75.94 99 LEU A CA 1
ATOM 775 C C . LEU A 1 99 ? 2.569 0.812 -17.751 1.00 75.94 99 LEU A C 1
ATOM 777 O O . LEU A 1 99 ? 3.309 0.042 -18.370 1.00 75.94 99 LEU A O 1
ATOM 781 N N . GLN A 1 100 ? 1.549 1.420 -18.360 1.00 79.62 100 GLN A N 1
ATOM 782 C CA . GLN A 1 100 ? 1.286 1.289 -19.797 1.00 79.62 100 GLN A CA 1
ATOM 783 C C . GLN A 1 100 ? 2.408 1.910 -20.639 1.00 79.62 100 GLN A C 1
ATOM 785 O O . GLN A 1 100 ? 2.824 1.324 -21.645 1.00 79.62 100 GLN A O 1
ATOM 790 N N . ALA A 1 101 ? 2.952 3.049 -20.213 1.00 74.25 101 ALA A N 1
ATOM 791 C CA . ALA A 1 101 ? 4.105 3.672 -20.850 1.00 74.25 101 ALA A CA 1
ATOM 792 C C . ALA A 1 101 ? 5.354 2.771 -20.750 1.00 74.25 101 ALA A C 1
ATOM 794 O O . ALA A 1 101 ? 6.000 2.486 -21.761 1.00 74.25 101 ALA A O 1
ATOM 795 N N . LEU A 1 102 ? 5.633 2.208 -19.568 1.00 74.31 102 LEU A N 1
ATOM 796 C CA . LEU A 1 102 ? 6.709 1.229 -19.333 1.00 74.31 102 LEU A CA 1
ATOM 797 C C . LEU A 1 102 ? 6.601 -0.025 -20.219 1.00 74.31 102 LEU A C 1
ATOM 799 O O . LEU A 1 102 ? 7.624 -0.614 -20.593 1.00 74.31 102 LEU A O 1
ATOM 803 N N . ARG A 1 103 ? 5.373 -0.446 -20.546 1.00 79.50 103 ARG A N 1
ATOM 804 C CA . ARG A 1 103 ? 5.087 -1.594 -21.425 1.00 79.50 103 ARG A CA 1
ATOM 805 C C . ARG A 1 103 ? 5.206 -1.256 -22.911 1.00 79.50 103 ARG A C 1
ATOM 807 O O . ARG A 1 103 ? 5.655 -2.099 -23.683 1.00 79.50 103 ARG A O 1
ATOM 814 N N . SER A 1 104 ? 4.803 -0.055 -23.316 1.00 80.06 104 SER A N 1
ATOM 815 C CA . SER A 1 104 ? 4.790 0.374 -24.724 1.00 80.06 104 SER A CA 1
ATOM 816 C C . SER A 1 104 ? 6.136 0.913 -25.220 1.00 80.06 104 SER A C 1
ATOM 818 O O . SER A 1 104 ? 6.398 0.876 -26.422 1.00 80.06 104 SER A O 1
ATOM 820 N N . GLY A 1 105 ? 7.001 1.387 -24.318 1.00 73.12 105 GLY A N 1
ATOM 821 C CA . GLY A 1 105 ? 8.316 1.935 -24.662 1.00 73.12 105 GLY A CA 1
ATOM 822 C C . GLY A 1 105 ? 8.270 3.306 -25.348 1.00 73.12 105 GLY A C 1
ATOM 823 O O . GLY A 1 105 ? 9.289 3.755 -25.871 1.00 73.12 105 GLY A O 1
ATOM 824 N N . THR A 1 106 ? 7.108 3.963 -25.382 1.00 69.69 106 THR A N 1
ATOM 825 C CA . THR A 1 106 ? 6.937 5.326 -25.899 1.00 69.69 106 THR A CA 1
ATOM 826 C C . THR A 1 106 ? 6.859 6.304 -24.736 1.00 69.69 106 THR A C 1
ATOM 828 O O . THR A 1 106 ? 5.958 6.186 -23.908 1.00 69.69 106 THR A O 1
ATOM 831 N N . PHE A 1 107 ? 7.783 7.267 -24.681 1.00 62.19 107 PHE A N 1
ATOM 832 C CA . PHE A 1 107 ? 7.917 8.171 -23.542 1.00 62.19 107 PHE A CA 1
ATOM 833 C C . PHE A 1 107 ? 7.915 9.636 -23.990 1.00 62.19 107 PHE A C 1
ATOM 835 O O . PHE A 1 107 ? 8.899 10.121 -24.542 1.00 62.19 107 PHE A O 1
ATOM 842 N N . ASP A 1 108 ? 6.807 10.325 -23.730 1.00 69.69 108 ASP A N 1
ATOM 843 C CA . ASP A 1 108 ? 6.785 11.766 -23.455 1.00 69.69 108 ASP A CA 1
ATOM 844 C C . ASP A 1 108 ? 6.304 11.896 -22.002 1.00 69.69 108 ASP A C 1
ATOM 846 O O . ASP A 1 108 ? 5.125 12.107 -21.730 1.00 69.69 108 ASP A O 1
ATOM 850 N N . LEU A 1 109 ? 7.192 11.523 -21.072 1.00 69.69 109 LEU A N 1
ATOM 851 C CA . LEU A 1 109 ? 6.871 11.291 -19.657 1.00 69.69 109 LEU A CA 1
ATOM 852 C C . LEU A 1 109 ? 7.515 12.309 -18.715 1.00 69.69 109 LEU A C 1
ATOM 854 O O . LEU A 1 109 ? 7.400 12.137 -17.504 1.00 69.69 109 LEU A O 1
ATOM 858 N N . ASP A 1 110 ? 8.190 13.337 -19.236 1.00 77.38 110 ASP A N 1
ATOM 859 C CA . ASP A 1 110 ? 8.891 14.328 -18.408 1.00 77.38 110 ASP A CA 1
ATOM 860 C C . ASP A 1 110 ? 7.955 14.890 -17.339 1.00 77.38 110 ASP A C 1
ATOM 862 O O . ASP A 1 110 ? 8.273 14.852 -16.153 1.00 77.38 110 ASP A O 1
ATOM 866 N N . HIS A 1 111 ? 6.736 15.256 -17.735 1.00 81.06 111 HIS A N 1
ATOM 867 C CA . HIS A 1 111 ? 5.745 15.763 -16.796 1.00 81.06 111 HIS A CA 1
ATOM 868 C C . HIS A 1 111 ? 5.214 14.688 -15.831 1.00 81.06 111 HIS A C 1
ATOM 870 O O . HIS A 1 111 ? 5.272 14.885 -14.621 1.00 81.06 111 HIS A O 1
ATOM 876 N N . THR A 1 112 ? 4.763 13.532 -16.335 1.00 83.56 112 THR A N 1
ATOM 877 C CA . THR A 1 112 ? 4.170 12.465 -15.506 1.00 83.56 112 THR A CA 1
ATOM 878 C C . THR A 1 112 ? 5.150 11.915 -14.467 1.00 83.56 112 THR A C 1
ATOM 880 O O . THR A 1 112 ? 4.781 11.699 -13.316 1.00 83.56 112 THR A O 1
ATOM 883 N N . ALA A 1 113 ? 6.414 11.685 -14.840 1.00 85.94 113 ALA A N 1
ATOM 884 C CA . ALA A 1 113 ? 7.417 11.158 -13.914 1.00 85.94 113 ALA A CA 1
ATOM 885 C C . ALA A 1 113 ? 7.721 12.155 -12.786 1.00 85.94 113 ALA A C 1
ATOM 887 O O . ALA A 1 113 ? 7.863 11.758 -11.629 1.00 85.94 113 ALA A O 1
ATOM 888 N N . GLN A 1 114 ? 7.780 13.447 -13.117 1.00 86.56 114 GLN A N 1
ATOM 889 C CA . GLN A 1 114 ? 7.970 14.517 -12.142 1.00 86.56 114 GLN A CA 1
ATOM 890 C C . GLN A 1 114 ? 6.769 14.643 -11.195 1.00 86.56 114 GLN A C 1
ATOM 892 O O . GLN A 1 114 ? 6.967 14.730 -9.984 1.00 86.56 114 GLN A O 1
ATOM 897 N N . GLU A 1 115 ? 5.540 14.594 -11.717 1.00 84.94 115 GLU A N 1
ATOM 898 C CA . GLU A 1 115 ? 4.317 14.631 -10.903 1.00 84.94 115 GLU A CA 1
ATOM 899 C C . GLU A 1 115 ? 4.221 13.432 -9.954 1.00 84.94 115 GLU A C 1
ATOM 901 O O . GLU A 1 115 ? 3.902 13.602 -8.779 1.00 84.94 115 GLU A O 1
ATOM 906 N N . LEU A 1 116 ? 4.567 12.230 -10.421 1.00 86.00 116 LEU A N 1
ATOM 907 C CA . LEU A 1 116 ? 4.567 11.022 -9.595 1.00 86.00 116 LEU A CA 1
ATOM 908 C C . LEU A 1 116 ? 5.617 11.069 -8.479 1.00 86.00 116 LEU A C 1
ATOM 910 O O . LEU A 1 116 ? 5.325 10.664 -7.353 1.00 86.00 116 LEU A O 1
ATOM 914 N N . VAL A 1 117 ? 6.817 11.596 -8.744 1.00 90.44 117 VAL A N 1
ATOM 915 C CA . VAL A 1 117 ? 7.834 11.786 -7.694 1.00 90.44 117 VAL A CA 1
ATOM 916 C C . VAL A 1 117 ? 7.421 12.869 -6.702 1.00 90.44 117 VAL A C 1
ATOM 918 O O . VAL A 1 117 ? 7.577 12.675 -5.497 1.00 90.44 117 VAL A O 1
ATOM 921 N N . ALA A 1 118 ? 6.841 13.976 -7.169 1.00 85.94 118 ALA A N 1
ATOM 922 C CA . ALA A 1 118 ? 6.299 14.997 -6.278 1.00 85.94 118 ALA A CA 1
ATOM 923 C C . ALA A 1 118 ? 5.178 14.432 -5.391 1.00 85.94 118 ALA A C 1
ATOM 925 O O . ALA A 1 118 ? 5.169 14.660 -4.181 1.00 85.94 118 ALA A O 1
ATOM 926 N N . PHE A 1 119 ? 4.281 13.630 -5.969 1.00 84.88 119 PHE A N 1
ATOM 927 C CA . PHE A 1 119 ? 3.225 12.942 -5.236 1.00 84.88 119 PHE A CA 1
ATOM 928 C C . PHE A 1 119 ? 3.784 11.944 -4.211 1.00 84.88 119 PHE A C 1
ATOM 930 O O . PHE A 1 119 ? 3.320 11.915 -3.073 1.00 84.88 119 PHE A O 1
ATOM 937 N N . PHE A 1 120 ? 4.822 11.179 -4.566 1.00 90.12 120 PHE A N 1
ATOM 938 C CA . PHE A 1 120 ? 5.510 10.276 -3.639 1.00 90.12 120 PHE A CA 1
ATOM 939 C C . PHE A 1 120 ? 6.123 11.017 -2.445 1.00 90.12 120 PHE A C 1
ATOM 941 O O . PHE A 1 120 ? 5.877 10.638 -1.299 1.00 90.12 120 PHE A O 1
ATOM 948 N N . ILE A 1 121 ? 6.859 12.104 -2.693 1.00 89.44 121 ILE A N 1
ATOM 949 C CA . ILE A 1 121 ? 7.451 12.931 -1.629 1.00 89.44 121 ILE A CA 1
ATOM 950 C C . ILE A 1 121 ? 6.349 13.538 -0.751 1.00 89.44 121 ILE A C 1
ATOM 952 O O . ILE A 1 121 ? 6.441 13.489 0.476 1.00 89.44 121 ILE A O 1
ATOM 956 N N . GLY A 1 122 ? 5.288 14.068 -1.367 1.00 85.56 122 GLY A N 1
ATOM 957 C CA . GLY A 1 122 ? 4.130 14.608 -0.656 1.00 85.56 122 GLY A CA 1
ATOM 958 C C . GLY A 1 122 ? 3.452 13.561 0.230 1.00 85.56 122 GLY A C 1
ATOM 959 O O . GLY A 1 122 ? 3.156 13.838 1.392 1.00 85.56 122 GLY A O 1
ATOM 960 N N . HIS A 1 123 ? 3.278 12.334 -0.270 1.00 87.38 123 HIS A N 1
ATOM 961 C CA . HIS A 1 123 ? 2.765 11.214 0.519 1.00 87.38 123 HIS A CA 1
ATOM 962 C C . HIS A 1 123 ? 3.689 10.861 1.689 1.00 87.38 123 HIS A C 1
ATOM 964 O O . HIS A 1 123 ? 3.205 10.679 2.805 1.00 87.38 123 HIS A O 1
ATOM 970 N N . ALA A 1 124 ? 5.003 10.781 1.460 1.00 90.75 124 ALA A N 1
ATOM 971 C CA . ALA A 1 124 ? 5.972 10.462 2.506 1.00 90.75 124 ALA A CA 1
ATOM 972 C C . ALA A 1 124 ? 5.949 11.507 3.636 1.00 90.75 124 ALA A C 1
ATOM 974 O O . ALA A 1 124 ? 5.901 11.141 4.808 1.00 90.75 124 ALA A O 1
ATOM 975 N N . ARG A 1 125 ? 5.864 12.800 3.297 1.00 87.06 125 ARG A N 1
ATOM 976 C CA . ARG A 1 125 ? 5.711 13.890 4.278 1.00 87.06 125 ARG A CA 1
ATOM 977 C C . ARG A 1 125 ? 4.380 13.846 5.019 1.00 87.06 125 ARG A C 1
ATOM 979 O O . ARG A 1 125 ? 4.354 13.955 6.239 1.00 87.06 125 ARG A O 1
ATOM 986 N N . ALA A 1 126 ? 3.273 13.618 4.316 1.00 83.44 126 ALA A N 1
ATOM 987 C CA . ALA A 1 126 ? 1.983 13.458 4.982 1.00 83.44 126 ALA A CA 1
ATOM 988 C C . ALA A 1 126 ? 1.974 12.248 5.929 1.00 83.44 126 ALA A C 1
ATOM 990 O O . ALA A 1 126 ? 1.384 12.312 7.007 1.00 83.44 126 ALA A O 1
ATOM 991 N N . ARG A 1 127 ? 2.662 11.161 5.556 1.00 88.75 127 ARG A N 1
ATOM 992 C CA . ARG A 1 127 ? 2.852 9.983 6.407 1.00 88.75 127 ARG A CA 1
ATOM 993 C C . ARG A 1 127 ? 3.691 10.294 7.648 1.00 88.75 127 ARG A C 1
ATOM 995 O O . ARG A 1 127 ? 3.351 9.784 8.708 1.00 88.75 127 ARG A O 1
ATOM 1002 N N . GLU A 1 128 ? 4.738 11.105 7.530 1.00 90.25 128 GLU A N 1
ATOM 1003 C CA . GLU A 1 128 ? 5.581 11.545 8.655 1.00 90.25 128 GLU A CA 1
ATOM 1004 C C . GLU A 1 128 ? 4.731 12.306 9.676 1.00 90.25 128 GLU A C 1
ATOM 1006 O O . GLU A 1 128 ? 4.593 11.859 10.811 1.00 90.25 128 GLU A O 1
ATOM 1011 N N . THR A 1 129 ? 4.025 13.352 9.229 1.00 85.25 129 THR A N 1
ATOM 1012 C CA . THR A 1 129 ? 3.100 14.121 10.080 1.00 85.25 129 THR A CA 1
ATOM 1013 C C . THR A 1 129 ? 2.026 13.236 10.712 1.00 85.25 129 THR A C 1
ATOM 1015 O O . THR A 1 129 ? 1.672 13.403 11.880 1.00 85.25 129 THR A O 1
ATOM 1018 N N . TYR A 1 130 ? 1.500 12.280 9.943 1.00 86.75 130 TYR A N 1
ATOM 1019 C CA . TYR A 1 130 ? 0.529 11.313 10.435 1.00 86.75 130 TYR A CA 1
ATOM 1020 C C . TYR A 1 130 ? 1.101 10.455 11.573 1.00 86.75 130 TYR A C 1
ATOM 1022 O O . TYR A 1 130 ? 0.473 10.350 12.625 1.00 86.75 130 TYR A O 1
ATOM 1030 N N . ILE A 1 131 ? 2.294 9.883 11.395 1.00 90.50 131 ILE A N 1
ATOM 1031 C CA . ILE A 1 131 ? 2.952 9.035 12.399 1.00 90.50 131 ILE A CA 1
ATOM 1032 C C . ILE A 1 131 ? 3.310 9.838 13.648 1.00 90.50 131 ILE A C 1
ATOM 1034 O O . ILE A 1 131 ? 3.055 9.364 14.754 1.00 90.50 131 ILE A O 1
ATOM 1038 N N . ASP A 1 132 ? 3.844 11.046 13.490 1.00 88.19 132 ASP A N 1
ATOM 1039 C CA . ASP A 1 132 ? 4.180 11.918 14.618 1.00 88.19 132 ASP A CA 1
ATOM 1040 C C . ASP A 1 132 ? 2.940 12.237 15.454 1.00 88.19 132 ASP A C 1
ATOM 1042 O O . ASP A 1 132 ? 2.972 12.146 16.684 1.00 88.19 132 ASP A O 1
ATOM 1046 N N . GLY A 1 133 ? 1.811 12.510 14.791 1.00 85.81 133 GLY A N 1
ATOM 1047 C CA . GLY A 1 133 ? 0.532 12.706 15.464 1.00 85.81 133 GLY A CA 1
ATOM 1048 C C . GLY A 1 133 ? 0.083 11.480 16.266 1.00 85.81 133 GLY A C 1
ATOM 1049 O O . GLY A 1 133 ? -0.444 11.630 17.369 1.00 85.81 133 GLY A O 1
ATOM 1050 N N . LEU A 1 134 ? 0.339 10.268 15.762 1.00 87.19 134 LEU A N 1
ATOM 1051 C CA . LEU A 1 134 ? 0.039 9.022 16.474 1.00 87.19 134 LEU A CA 1
ATOM 1052 C C . LEU A 1 134 ? 0.959 8.756 17.656 1.00 87.19 134 LEU A C 1
ATOM 1054 O O . LEU A 1 134 ? 0.490 8.271 18.686 1.00 87.19 134 LEU A O 1
ATOM 1058 N N . ILE A 1 135 ? 2.247 9.070 17.524 1.00 90.50 135 ILE A N 1
ATOM 1059 C CA . ILE A 1 135 ? 3.207 8.970 18.626 1.00 90.50 135 ILE A CA 1
ATOM 1060 C C . ILE A 1 135 ? 2.794 9.938 19.733 1.00 90.50 135 ILE A C 1
ATOM 1062 O O . ILE A 1 135 ? 2.625 9.516 20.874 1.00 90.50 135 ILE A O 1
ATOM 1066 N N . GLN A 1 136 ? 2.535 11.203 19.392 1.00 87.62 136 GLN A N 1
ATOM 1067 C CA . GLN A 1 136 ? 2.132 12.219 20.361 1.00 87.62 136 GLN A CA 1
ATOM 1068 C C . GLN A 1 136 ? 0.799 11.872 21.037 1.00 87.62 136 GLN A C 1
ATOM 1070 O O . GLN A 1 136 ? 0.659 12.034 22.255 1.00 87.62 136 GLN A O 1
ATOM 1075 N N . TYR A 1 137 ? -0.171 11.359 20.273 1.00 85.12 137 TYR A N 1
ATOM 1076 C CA . TYR A 1 137 ? -1.409 10.810 20.822 1.00 85.12 137 TYR A CA 1
ATOM 1077 C C . TYR A 1 137 ? -1.107 9.695 21.831 1.00 85.12 137 TYR A C 1
ATOM 1079 O O . TYR A 1 137 ? -1.492 9.799 22.995 1.00 85.12 137 TYR A O 1
ATOM 1087 N N . ALA A 1 138 ? -0.363 8.668 21.423 1.00 89.19 138 ALA A N 1
ATOM 1088 C CA . ALA A 1 138 ? -0.055 7.526 22.272 1.00 89.19 138 ALA A CA 1
ATOM 1089 C C . ALA A 1 138 ? 0.689 7.933 23.555 1.00 89.19 138 ALA A C 1
ATOM 1091 O O . ALA A 1 138 ? 0.339 7.471 24.637 1.00 89.19 138 ALA A O 1
ATOM 1092 N N . GLU A 1 139 ? 1.658 8.844 23.471 1.00 89.75 139 GLU A N 1
ATOM 1093 C CA . GLU A 1 139 ? 2.375 9.373 24.637 1.00 89.75 139 GLU A CA 1
ATOM 1094 C C . GLU A 1 139 ? 1.458 10.153 25.587 1.00 89.75 139 GLU A C 1
ATOM 1096 O O . GLU A 1 139 ? 1.545 9.985 26.804 1.00 89.75 139 GLU A O 1
ATOM 1101 N N . THR A 1 140 ? 0.548 10.969 25.044 1.00 87.25 140 THR A N 1
ATOM 1102 C CA . THR A 1 140 ? -0.404 11.772 25.832 1.00 87.25 140 THR A CA 1
A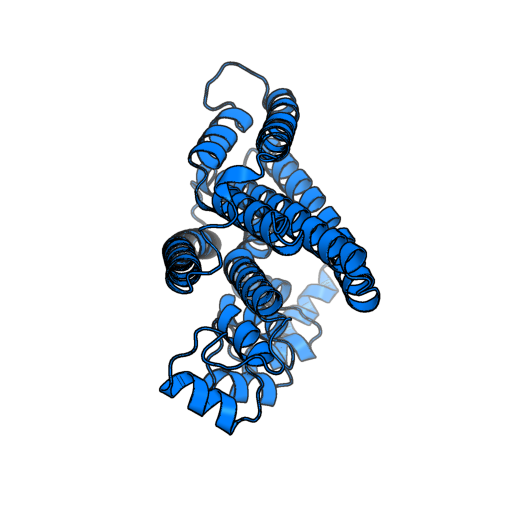TOM 1103 C C . THR A 1 140 ? -1.343 10.899 26.664 1.00 87.25 140 THR A C 1
ATOM 1105 O O . THR A 1 140 ? -1.695 11.270 27.784 1.00 87.25 140 THR A O 1
ATOM 1108 N N . PHE A 1 141 ? -1.739 9.744 26.128 1.00 86.50 141 PHE A N 1
ATOM 1109 C CA . PHE A 1 141 ? -2.633 8.788 26.788 1.00 86.50 141 PHE A CA 1
ATOM 1110 C C . PHE A 1 141 ? -1.888 7.618 27.455 1.00 86.50 141 PHE A C 1
ATOM 1112 O O . PHE A 1 141 ? -2.518 6.639 27.845 1.00 86.50 141 PHE A O 1
ATOM 1119 N N . GLU A 1 142 ? -0.561 7.712 27.603 1.00 94.19 142 GLU A N 1
ATOM 1120 C CA . GLU A 1 142 ? 0.292 6.687 28.231 1.00 94.19 142 GLU A CA 1
ATOM 1121 C C . GLU A 1 142 ? 0.199 5.290 27.561 1.00 94.19 142 GLU A C 1
ATOM 1123 O O . GLU A 1 142 ? 0.421 4.251 28.186 1.00 94.19 142 GLU A O 1
ATOM 1128 N N . LEU A 1 143 ? -0.079 5.251 26.254 1.00 90.56 143 LEU A N 1
ATOM 1129 C CA . LEU A 1 143 ? -0.164 4.048 25.416 1.00 90.56 143 LEU A CA 1
ATOM 1130 C C . LEU A 1 143 ? 1.216 3.659 24.851 1.00 90.56 143 LEU A C 1
ATOM 1132 O O . LEU A 1 143 ? 1.448 3.674 23.641 1.00 90.56 143 LEU A O 1
ATOM 1136 N N . TYR A 1 144 ? 2.165 3.315 25.722 1.00 94.31 144 TYR A N 1
ATOM 1137 C CA . TYR A 1 144 ? 3.579 3.158 25.337 1.00 94.31 144 TYR A CA 1
ATOM 1138 C C . TYR A 1 144 ? 3.850 2.108 24.248 1.00 94.31 144 TYR A C 1
ATOM 1140 O O . TYR A 1 144 ? 4.705 2.337 23.395 1.00 94.31 144 TYR A O 1
ATOM 1148 N N . GLU A 1 145 ? 3.119 0.989 24.229 1.00 93.62 145 GLU A N 1
ATOM 1149 C CA . GLU A 1 145 ? 3.275 -0.037 23.182 1.00 93.62 145 GLU A CA 1
ATOM 1150 C C . GLU A 1 145 ? 2.910 0.513 21.792 1.00 93.62 145 GLU A C 1
ATOM 1152 O O . GLU A 1 145 ? 3.590 0.240 20.802 1.00 93.62 145 GLU A O 1
ATOM 1157 N N . MET A 1 146 ? 1.871 1.352 21.724 1.00 91.12 146 MET A N 1
ATOM 1158 C CA . MET A 1 146 ? 1.468 2.036 20.495 1.00 91.12 146 MET A CA 1
ATOM 1159 C C . MET A 1 146 ? 2.516 3.076 20.081 1.00 91.12 146 MET A C 1
ATOM 1161 O O . MET A 1 146 ? 2.893 3.126 18.910 1.00 91.12 146 MET A O 1
ATOM 1165 N N . ALA A 1 147 ? 3.035 3.863 21.029 1.00 94.12 147 ALA A N 1
ATOM 1166 C CA . ALA A 1 147 ? 4.090 4.840 20.753 1.00 94.12 147 ALA A CA 1
ATOM 1167 C C . ALA A 1 147 ? 5.366 4.168 20.208 1.00 94.12 147 ALA A C 1
ATOM 1169 O O . ALA A 1 147 ? 5.952 4.644 19.232 1.00 94.12 147 ALA A O 1
ATOM 1170 N N . GLU A 1 148 ? 5.776 3.031 20.782 1.00 94.75 148 GLU A N 1
ATOM 1171 C CA . GLU A 1 148 ? 6.929 2.254 20.309 1.00 94.75 148 GLU A CA 1
ATOM 1172 C C . GLU A 1 148 ? 6.699 1.701 18.895 1.00 94.75 148 GLU A C 1
ATOM 1174 O O . GLU A 1 148 ? 7.574 1.826 18.028 1.00 94.75 148 GLU A O 1
ATOM 1179 N N . HIS A 1 149 ? 5.510 1.147 18.636 1.00 92.69 149 HIS A N 1
ATOM 1180 C CA . HIS A 1 149 ? 5.130 0.655 17.314 1.00 92.69 149 HIS A CA 1
ATOM 1181 C C . HIS A 1 149 ? 5.249 1.752 16.243 1.00 92.69 149 HIS A C 1
ATOM 1183 O O . HIS A 1 149 ? 5.917 1.558 15.221 1.00 92.69 149 HIS A O 1
ATOM 1189 N N . TRP A 1 150 ? 4.670 2.930 16.491 1.00 93.62 150 TRP A N 1
ATOM 1190 C CA . TRP A 1 150 ? 4.699 4.043 15.538 1.00 93.62 150 TRP A CA 1
ATOM 1191 C C . TRP A 1 150 ? 6.077 4.696 15.419 1.00 93.62 150 TRP A C 1
ATOM 1193 O O . TRP A 1 150 ? 6.482 5.063 14.316 1.00 93.62 150 TRP A O 1
ATOM 1203 N N . SER A 1 151 ? 6.874 4.708 16.488 1.00 94.62 151 SER A N 1
ATOM 1204 C CA . SER A 1 151 ? 8.280 5.138 16.429 1.00 94.62 151 SER A CA 1
ATOM 1205 C C . SER A 1 151 ? 9.120 4.268 15.489 1.00 94.62 151 SER A C 1
ATOM 1207 O O . SER A 1 151 ? 10.081 4.740 14.875 1.00 94.62 151 SER A O 1
ATOM 1209 N N . HIS A 1 152 ? 8.785 2.981 15.344 1.00 93.81 152 HIS A N 1
ATOM 1210 C CA . HIS A 1 152 ? 9.425 2.149 14.329 1.00 93.81 152 HIS A CA 1
ATOM 1211 C C . HIS A 1 152 ? 9.013 2.551 12.908 1.00 93.81 152 HIS A C 1
ATOM 1213 O O . HIS A 1 152 ? 9.872 2.576 12.022 1.00 93.81 152 HIS A O 1
ATOM 1219 N N . GLN A 1 153 ? 7.739 2.891 12.702 1.00 93.38 153 GLN A N 1
ATOM 1220 C CA . GLN A 1 153 ? 7.213 3.347 11.412 1.00 93.38 153 GLN A CA 1
ATOM 1221 C C . GLN A 1 153 ? 7.772 4.714 10.994 1.00 93.38 153 GLN A C 1
ATOM 1223 O O . GLN A 1 153 ? 7.971 4.935 9.797 1.00 93.38 153 GLN A O 1
ATOM 1228 N N . ALA A 1 154 ? 8.079 5.600 11.948 1.00 93.19 154 ALA A N 1
ATOM 1229 C CA . ALA A 1 154 ? 8.702 6.899 11.678 1.00 93.19 154 ALA A CA 1
ATOM 1230 C C . ALA A 1 154 ? 10.024 6.728 10.912 1.00 93.19 154 ALA A C 1
ATOM 1232 O O . ALA A 1 154 ? 10.186 7.270 9.824 1.00 93.19 154 ALA A O 1
ATOM 1233 N N . ARG A 1 155 ? 10.894 5.815 11.376 1.00 93.25 155 ARG A N 1
ATOM 1234 C CA . ARG A 1 155 ? 12.174 5.506 10.704 1.00 93.25 155 ARG A CA 1
ATOM 1235 C C . ARG A 1 155 ? 12.012 5.011 9.267 1.00 93.25 155 ARG A C 1
ATOM 1237 O O . ARG A 1 155 ? 12.861 5.273 8.423 1.00 93.25 155 ARG A O 1
ATOM 1244 N N . LEU A 1 156 ? 10.954 4.246 8.990 1.00 91.75 156 LEU A N 1
ATOM 1245 C CA . LEU A 1 156 ? 10.668 3.792 7.626 1.00 91.75 156 LEU A CA 1
ATOM 1246 C C . LEU A 1 156 ? 10.213 4.954 6.740 1.00 91.75 156 LEU A C 1
ATOM 1248 O O . LEU A 1 156 ? 10.456 4.936 5.540 1.00 91.75 156 LEU A O 1
ATOM 1252 N N . THR A 1 157 ? 9.566 5.955 7.326 1.00 93.06 157 THR A N 1
ATOM 1253 C CA . THR A 1 157 ? 9.076 7.131 6.606 1.00 93.06 157 THR A CA 1
ATOM 1254 C C . THR A 1 157 ? 10.203 8.106 6.282 1.00 93.06 157 THR A C 1
ATOM 1256 O O . THR A 1 157 ? 10.234 8.613 5.163 1.00 93.06 157 THR A O 1
ATOM 1259 N N . ASP A 1 158 ? 11.188 8.255 7.173 1.00 93.19 158 ASP A N 1
ATOM 1260 C CA . ASP A 1 158 ? 12.436 8.974 6.875 1.00 93.19 158 ASP A CA 1
ATOM 1261 C C . ASP A 1 158 ? 13.108 8.412 5.616 1.00 93.19 158 ASP A C 1
ATOM 1263 O O . ASP A 1 158 ? 13.505 9.157 4.721 1.00 93.19 158 ASP A O 1
ATOM 1267 N N . GLN A 1 159 ? 13.170 7.078 5.509 1.00 94.50 159 GLN A N 1
ATOM 1268 C CA . GLN A 1 159 ? 13.735 6.418 4.335 1.00 94.50 159 GLN A CA 1
ATOM 1269 C C . GLN A 1 159 ? 12.937 6.730 3.061 1.00 94.50 159 GLN A C 1
ATOM 1271 O O . GLN A 1 159 ? 13.545 6.999 2.031 1.00 94.50 159 GLN A O 1
ATOM 1276 N N . LEU A 1 160 ? 11.598 6.763 3.117 1.00 93.62 160 LEU A N 1
ATOM 1277 C CA . LEU A 1 160 ? 10.770 7.130 1.957 1.00 93.62 160 LEU A CA 1
ATOM 1278 C C . LEU A 1 160 ? 11.029 8.572 1.493 1.00 93.62 160 LEU A C 1
ATOM 1280 O O . LEU A 1 160 ? 11.041 8.844 0.293 1.00 93.62 160 LEU A O 1
ATOM 1284 N N . ILE A 1 161 ? 11.248 9.498 2.432 1.00 92.25 161 ILE A N 1
ATOM 1285 C CA . ILE A 1 161 ? 11.573 10.895 2.115 1.00 92.25 161 ILE A CA 1
ATOM 1286 C C . ILE A 1 161 ? 12.931 10.977 1.408 1.00 92.25 161 ILE A C 1
ATOM 1288 O O . ILE A 1 161 ? 13.049 11.672 0.395 1.00 92.25 161 ILE A O 1
ATOM 1292 N N . GLU A 1 162 ? 13.945 10.272 1.914 1.00 95.19 162 GLU A N 1
ATOM 1293 C CA . GLU A 1 162 ? 15.267 10.231 1.281 1.00 95.19 162 GLU A CA 1
ATOM 1294 C C . GLU A 1 162 ? 15.220 9.561 -0.099 1.00 95.19 162 GLU A C 1
ATOM 1296 O O . GLU A 1 162 ? 15.716 10.143 -1.065 1.00 95.19 162 GLU A O 1
ATOM 1301 N N . ASP A 1 163 ? 14.523 8.430 -0.238 1.00 94.44 163 ASP A N 1
ATOM 1302 C CA . ASP A 1 163 ? 14.312 7.760 -1.529 1.00 94.44 163 ASP A CA 1
ATOM 1303 C C . ASP A 1 163 ? 13.647 8.709 -2.544 1.00 94.44 163 ASP A C 1
ATOM 1305 O O . ASP A 1 163 ? 14.018 8.750 -3.721 1.00 94.44 163 ASP A O 1
ATOM 1309 N N . GLY A 1 164 ? 12.686 9.524 -2.096 1.00 93.31 164 GLY A N 1
ATOM 1310 C CA . GLY A 1 164 ? 12.011 10.511 -2.937 1.00 93.31 164 GLY A CA 1
ATOM 1311 C C . GLY A 1 164 ? 12.946 11.627 -3.403 1.00 93.31 164 GLY A C 1
ATOM 1312 O O . GLY A 1 164 ? 12.936 11.995 -4.581 1.00 93.31 164 GLY A O 1
ATOM 1313 N N . LYS A 1 165 ? 13.806 12.133 -2.510 1.00 92.06 165 LYS A N 1
ATOM 1314 C CA . LYS A 1 165 ? 14.839 13.126 -2.854 1.00 92.06 165 LYS A CA 1
ATOM 1315 C C . LYS A 1 165 ? 15.842 12.565 -3.857 1.00 92.06 165 LYS A C 1
ATOM 1317 O O . LYS A 1 165 ? 16.194 13.258 -4.812 1.00 92.06 165 LYS A O 1
ATOM 1322 N N . GLU A 1 166 ? 16.279 11.321 -3.675 1.00 95.19 166 GLU A N 1
ATOM 1323 C CA . GLU A 1 166 ? 17.175 10.649 -4.619 1.00 95.19 166 GLU A CA 1
ATOM 1324 C C . GLU A 1 166 ? 16.546 10.536 -6.012 1.00 95.19 166 GLU A C 1
ATOM 1326 O O . GLU A 1 166 ? 17.189 10.891 -7.003 1.00 95.19 166 GLU A O 1
ATOM 1331 N N . LEU A 1 167 ? 15.276 10.117 -6.095 1.00 94.31 167 LEU A N 1
ATOM 1332 C CA . LEU A 1 167 ? 14.538 10.051 -7.360 1.00 94.31 167 LEU A CA 1
ATOM 1333 C C . LEU A 1 167 ? 14.429 11.423 -8.033 1.00 94.31 167 LEU A C 1
ATOM 1335 O O . LEU A 1 167 ? 14.615 11.526 -9.246 1.00 94.31 167 LEU A O 1
ATOM 1339 N N . LEU A 1 168 ? 14.181 12.485 -7.263 1.00 91.06 168 LEU A N 1
ATOM 1340 C CA . LEU A 1 168 ? 14.107 13.850 -7.785 1.00 91.06 168 LEU A CA 1
ATOM 1341 C C . LEU A 1 168 ? 15.453 14.322 -8.361 1.00 91.06 168 LEU A C 1
ATOM 1343 O O . LEU A 1 168 ? 15.492 14.935 -9.433 1.00 91.06 168 LEU A O 1
ATOM 1347 N N . VAL A 1 169 ? 16.561 14.016 -7.679 1.00 92.44 169 VAL A N 1
ATOM 1348 C CA . VAL A 1 169 ? 17.920 14.317 -8.160 1.00 92.44 169 VAL A CA 1
ATOM 1349 C C . VAL A 1 169 ? 18.241 13.517 -9.426 1.00 92.44 169 VAL A C 1
ATOM 1351 O O . VAL A 1 169 ? 18.793 14.077 -10.377 1.00 92.44 169 VAL A O 1
ATOM 1354 N N . GLU A 1 170 ? 17.890 12.230 -9.470 1.00 93.62 170 GLU A N 1
ATOM 1355 C CA . GLU A 1 170 ? 18.103 11.374 -10.644 1.00 93.62 170 GLU A CA 1
ATOM 1356 C C . GLU A 1 170 ? 17.291 11.875 -11.852 1.00 93.62 170 GLU A C 1
ATOM 1358 O O . GLU A 1 170 ? 17.840 12.007 -12.950 1.00 93.62 170 GLU A O 1
ATOM 1363 N N . LEU A 1 171 ? 16.023 12.249 -11.640 1.00 90.56 171 LEU A N 1
ATOM 1364 C CA . LEU A 1 171 ? 15.159 12.851 -12.661 1.00 90.56 171 LEU A CA 1
ATOM 1365 C C . LEU A 1 171 ? 15.722 14.172 -13.193 1.00 90.56 171 LEU A C 1
ATOM 1367 O O . LEU A 1 171 ? 15.779 14.367 -14.405 1.00 90.56 171 LEU A O 1
ATOM 1371 N N . SER A 1 172 ? 16.174 15.059 -12.303 1.00 89.44 172 SER A N 1
ATOM 1372 C CA . SER A 1 172 ? 16.660 16.400 -12.672 1.00 89.44 172 SER A CA 1
ATOM 1373 C C . SER A 1 172 ? 17.956 16.368 -13.487 1.00 89.44 172 SER A C 1
ATOM 1375 O O . SER A 1 172 ? 18.214 17.264 -14.289 1.00 89.44 172 SER A O 1
ATOM 1377 N N . ASN A 1 173 ? 18.784 15.340 -13.285 1.00 91.62 173 ASN A N 1
ATOM 1378 C CA . ASN A 1 173 ? 20.064 15.181 -13.978 1.00 91.62 173 ASN A CA 1
ATOM 1379 C C . ASN A 1 173 ? 19.970 14.334 -15.259 1.00 91.62 173 ASN A C 1
ATOM 1381 O O . ASN A 1 173 ? 20.951 14.230 -16.001 1.00 91.62 173 ASN A O 1
ATOM 1385 N N . SER A 1 174 ? 18.820 13.716 -15.525 1.00 90.06 174 SER A N 1
ATOM 1386 C CA . SER A 1 174 ? 18.634 12.810 -16.658 1.00 90.06 174 SER A CA 1
ATOM 1387 C C . SER A 1 174 ? 18.107 13.555 -17.882 1.00 90.06 174 SER A C 1
ATOM 1389 O O . SER A 1 174 ? 17.025 14.126 -17.848 1.00 90.06 174 SER A O 1
ATOM 1391 N N . SER A 1 175 ? 18.831 13.499 -19.005 1.00 87.38 175 SER A N 1
ATOM 1392 C CA . SER A 1 175 ? 18.306 13.982 -20.295 1.00 87.38 175 SER A CA 1
ATOM 1393 C C . SER A 1 175 ? 17.297 13.020 -20.929 1.00 87.38 175 SER A C 1
ATOM 1395 O O . SER A 1 175 ? 16.541 13.414 -21.811 1.00 87.38 175 SER A O 1
ATOM 1397 N N . HIS A 1 176 ? 17.318 11.754 -20.503 1.00 87.75 176 HIS A N 1
ATOM 1398 C CA . HIS A 1 176 ? 16.376 10.702 -20.868 1.00 87.75 176 HIS A CA 1
ATOM 1399 C C . HIS A 1 176 ? 16.195 9.769 -19.671 1.00 87.75 176 HIS A C 1
ATOM 1401 O O . HIS A 1 176 ? 17.184 9.372 -19.051 1.00 87.75 176 HIS A O 1
ATOM 1407 N N . TYR A 1 177 ? 14.961 9.374 -19.367 1.00 88.56 177 TYR A N 1
ATOM 1408 C CA . TYR A 1 177 ? 14.709 8.461 -18.256 1.00 88.56 177 TYR A CA 1
ATOM 1409 C C . TYR A 1 177 ? 15.019 7.022 -18.640 1.00 88.56 177 TYR A C 1
ATOM 1411 O O . TYR A 1 177 ? 14.522 6.488 -19.635 1.00 88.56 177 TYR A O 1
ATOM 1419 N N . SER A 1 178 ? 15.857 6.377 -17.831 1.00 89.88 178 SER A N 1
ATOM 1420 C CA . SER A 1 178 ? 16.111 4.952 -17.987 1.00 89.88 178 SER A CA 1
ATOM 1421 C C . SER A 1 178 ? 14.851 4.156 -17.630 1.00 89.88 178 SER A C 1
ATOM 1423 O O . SER A 1 178 ? 14.067 4.549 -16.765 1.00 89.88 178 SER A O 1
ATOM 1425 N N . ARG A 1 179 ? 14.670 2.988 -18.259 1.00 86.88 179 ARG A N 1
ATOM 1426 C CA . ARG A 1 179 ? 13.584 2.061 -17.897 1.00 86.88 179 ARG A CA 1
ATOM 1427 C C . ARG A 1 179 ? 13.624 1.694 -16.409 1.00 86.88 179 ARG A C 1
ATOM 1429 O O . ARG A 1 179 ? 12.581 1.527 -15.791 1.00 86.88 179 ARG A O 1
ATOM 1436 N N . TYR A 1 180 ? 14.832 1.592 -15.858 1.00 90.62 180 TYR A N 1
ATOM 1437 C CA . TYR A 1 180 ? 15.064 1.317 -14.447 1.00 90.62 180 TYR A CA 1
ATOM 1438 C C . TYR A 1 180 ? 14.547 2.446 -13.544 1.00 90.62 180 TYR A C 1
ATOM 1440 O O . TYR A 1 180 ? 13.803 2.168 -12.610 1.00 90.62 180 TYR A O 1
ATOM 1448 N N . LEU A 1 181 ? 14.860 3.708 -13.858 1.00 92.00 181 LEU A N 1
ATOM 1449 C CA . LEU A 1 181 ? 14.359 4.869 -13.114 1.00 92.00 181 LEU A CA 1
ATOM 1450 C C . LEU A 1 181 ? 12.828 4.926 -13.136 1.00 92.00 181 LEU A C 1
ATOM 1452 O O . LEU A 1 181 ? 12.200 5.026 -12.087 1.00 92.00 181 LEU A O 1
ATOM 1456 N N . LEU A 1 182 ? 12.220 4.786 -14.317 1.00 91.06 182 LEU A N 1
ATOM 1457 C CA . LEU A 1 182 ? 10.760 4.777 -14.447 1.00 91.06 182 LEU A CA 1
ATOM 1458 C C . LEU A 1 182 ? 10.117 3.635 -13.650 1.00 91.06 182 LEU A C 1
ATOM 1460 O O . LEU A 1 182 ? 9.075 3.829 -13.029 1.00 91.06 182 LEU A O 1
ATOM 1464 N N . HIS A 1 183 ? 10.748 2.458 -13.628 1.00 91.31 183 HIS A N 1
ATOM 1465 C CA . HIS A 1 183 ? 10.277 1.350 -12.809 1.00 91.31 183 HIS A CA 1
ATOM 1466 C C . HIS A 1 183 ? 10.404 1.639 -11.310 1.00 91.31 183 HIS A C 1
ATOM 1468 O O . HIS A 1 183 ? 9.471 1.350 -10.573 1.00 91.31 183 HIS A O 1
ATOM 1474 N N . ARG A 1 184 ? 11.509 2.240 -10.845 1.00 93.62 184 ARG A N 1
ATOM 1475 C CA . ARG A 1 184 ? 11.642 2.658 -9.438 1.00 93.62 184 ARG A CA 1
ATOM 1476 C C . ARG A 1 184 ? 10.549 3.648 -9.040 1.00 93.62 184 ARG A C 1
ATOM 1478 O O . ARG A 1 184 ? 9.961 3.491 -7.979 1.00 93.62 184 ARG A O 1
ATOM 1485 N N . ILE A 1 185 ? 10.252 4.632 -9.892 1.00 92.88 185 ILE A N 1
ATOM 1486 C CA . ILE A 1 185 ? 9.168 5.598 -9.646 1.00 92.88 185 ILE A CA 1
ATOM 1487 C C . ILE A 1 185 ? 7.827 4.869 -9.532 1.00 92.88 185 ILE A C 1
ATOM 1489 O O . ILE A 1 185 ? 7.084 5.100 -8.579 1.00 92.88 185 ILE A O 1
ATOM 1493 N N . TYR A 1 186 ? 7.534 3.956 -10.461 1.00 91.56 186 TYR A N 1
ATOM 1494 C CA . TYR A 1 186 ? 6.333 3.121 -10.403 1.00 91.56 186 TYR A CA 1
ATOM 1495 C C . TYR A 1 186 ? 6.271 2.299 -9.108 1.00 91.56 186 TYR A C 1
ATOM 1497 O O . TYR A 1 186 ? 5.253 2.305 -8.423 1.00 91.56 186 TYR A O 1
ATOM 1505 N N . ASP A 1 187 ? 7.369 1.647 -8.730 1.00 92.38 187 ASP A N 1
ATOM 1506 C CA . ASP A 1 187 ? 7.447 0.791 -7.547 1.00 92.38 187 ASP A CA 1
ATOM 1507 C C . ASP A 1 187 ? 7.121 1.549 -6.252 1.00 92.38 187 ASP A C 1
ATOM 1509 O O . ASP A 1 187 ? 6.352 1.061 -5.421 1.00 92.38 187 ASP A O 1
ATOM 1513 N N . GLN A 1 188 ? 7.633 2.777 -6.131 1.00 92.56 188 GLN A N 1
ATOM 1514 C CA . GLN A 1 188 ? 7.400 3.653 -4.979 1.00 92.56 188 GLN A CA 1
ATOM 1515 C C . GLN A 1 188 ? 5.990 4.259 -4.947 1.00 92.56 188 GLN A C 1
ATOM 1517 O O . GLN A 1 188 ? 5.465 4.559 -3.875 1.00 92.56 188 GLN A O 1
ATOM 1522 N N . THR A 1 189 ? 5.351 4.433 -6.106 1.00 91.38 189 THR A N 1
ATOM 1523 C CA . THR A 1 189 ? 4.070 5.156 -6.207 1.00 91.38 189 THR A CA 1
ATOM 1524 C C . THR A 1 189 ? 2.851 4.250 -6.245 1.00 91.38 189 THR A C 1
ATOM 1526 O O . THR A 1 189 ? 1.800 4.606 -5.711 1.00 91.38 189 THR A O 1
ATOM 1529 N N . VAL A 1 190 ? 2.984 3.044 -6.796 1.00 91.38 190 VAL A N 1
ATOM 1530 C CA . VAL A 1 190 ? 1.844 2.162 -7.073 1.00 91.38 190 VAL A CA 1
ATOM 1531 C C . VAL A 1 190 ? 1.082 1.728 -5.815 1.00 91.38 190 VAL A C 1
ATOM 1533 O O . VAL A 1 190 ? -0.117 1.471 -5.879 1.00 91.38 190 VAL A O 1
ATOM 1536 N N . LEU A 1 191 ? 1.740 1.677 -4.651 1.00 92.56 191 LEU A N 1
ATOM 1537 C CA . LEU A 1 191 ? 1.104 1.312 -3.377 1.00 92.56 191 LEU A CA 1
ATOM 1538 C C . LEU A 1 191 ? 0.600 2.509 -2.557 1.00 92.56 191 LEU A C 1
ATOM 1540 O O . LEU A 1 191 ? -0.001 2.291 -1.502 1.00 92.56 191 LEU A O 1
ATOM 1544 N N . ILE A 1 192 ? 0.796 3.751 -3.015 1.00 90.62 192 ILE A N 1
ATOM 1545 C CA . ILE A 1 192 ? 0.346 4.939 -2.274 1.00 90.62 192 ILE A CA 1
ATOM 1546 C C . ILE A 1 192 ? -1.172 4.918 -2.018 1.00 90.62 192 ILE A C 1
ATOM 1548 O O . ILE A 1 192 ? -1.555 5.124 -0.864 1.00 90.62 192 ILE A O 1
ATOM 1552 N N . PRO A 1 193 ? -2.052 4.607 -2.996 1.00 87.94 193 PRO A N 1
ATOM 1553 C CA . PRO A 1 193 ? -3.493 4.547 -2.738 1.00 87.94 193 PRO A CA 1
ATOM 1554 C C . PRO A 1 193 ? -3.865 3.596 -1.593 1.00 87.94 193 PRO A C 1
ATOM 1556 O O . PRO A 1 193 ? -4.634 3.957 -0.703 1.00 87.94 193 PRO A O 1
ATOM 1559 N N . ALA A 1 194 ? -3.268 2.401 -1.570 1.00 91.12 194 ALA A N 1
ATOM 1560 C CA . ALA A 1 194 ? -3.506 1.421 -0.515 1.00 91.12 194 ALA A CA 1
ATOM 1561 C C . ALA A 1 194 ? -2.942 1.879 0.841 1.00 91.12 194 ALA A C 1
ATOM 1563 O O . ALA A 1 194 ? -3.583 1.687 1.873 1.00 91.12 194 ALA A O 1
ATOM 1564 N N . SER A 1 195 ? -1.768 2.520 0.845 1.00 92.06 195 SER A N 1
ATOM 1565 C CA . SER A 1 195 ? -1.156 3.113 2.043 1.00 92.06 195 SER A CA 1
ATOM 1566 C C . SER A 1 195 ? -2.060 4.178 2.672 1.00 92.06 195 SER A C 1
ATOM 1568 O O . SER A 1 195 ? -2.300 4.142 3.878 1.00 92.06 195 SER A O 1
ATOM 1570 N N . LEU A 1 196 ? -2.625 5.073 1.856 1.00 86.06 196 LEU A N 1
ATOM 1571 C CA . LEU A 1 196 ? -3.574 6.097 2.303 1.00 86.06 196 LEU A CA 1
ATOM 1572 C C . LEU A 1 196 ? -4.843 5.469 2.893 1.00 86.06 196 LEU A C 1
ATOM 1574 O O . LEU A 1 196 ? -5.271 5.856 3.976 1.00 86.06 196 LEU A O 1
ATOM 1578 N N . LEU A 1 197 ? -5.404 4.449 2.238 1.00 87.00 197 LEU A N 1
ATOM 1579 C CA . LEU A 1 197 ? -6.562 3.717 2.761 1.00 87.00 197 LEU A CA 1
ATOM 1580 C C . LEU A 1 197 ? -6.273 3.023 4.100 1.00 87.00 197 LEU A C 1
ATOM 1582 O O . LEU A 1 197 ? -7.140 3.008 4.973 1.00 87.00 197 LEU A O 1
ATOM 1586 N N . CYS A 1 198 ? -5.063 2.489 4.290 1.00 93.25 198 CYS A N 1
ATOM 1587 C CA . CYS A 1 198 ? -4.645 1.940 5.583 1.00 93.25 198 CYS A CA 1
ATOM 1588 C C . CYS A 1 198 ? -4.600 3.035 6.658 1.00 93.25 198 CYS A C 1
ATOM 1590 O O . CYS A 1 198 ? -5.164 2.850 7.729 1.00 93.25 198 CYS A O 1
ATOM 1592 N N . GLN A 1 199 ? -4.009 4.197 6.355 1.00 90.06 199 GLN A N 1
ATOM 1593 C CA . GLN A 1 199 ? -3.959 5.332 7.287 1.00 90.06 199 GLN A CA 1
ATOM 1594 C C . GLN A 1 199 ? -5.359 5.827 7.659 1.00 90.06 199 GLN A C 1
ATOM 1596 O O . GLN A 1 199 ? -5.622 6.133 8.819 1.00 90.06 199 GLN A O 1
ATOM 1601 N N . MET A 1 200 ? -6.273 5.875 6.689 1.00 86.25 200 MET A N 1
ATOM 1602 C CA . MET A 1 200 ? -7.677 6.209 6.931 1.00 86.25 200 MET A CA 1
ATOM 1603 C C . MET A 1 200 ? -8.337 5.206 7.867 1.00 86.25 200 MET A C 1
ATOM 1605 O O . MET A 1 200 ? -8.989 5.600 8.831 1.00 86.25 200 MET A O 1
ATOM 1609 N N . HIS A 1 201 ? -8.131 3.917 7.610 1.00 91.62 201 HIS A N 1
ATOM 1610 C CA . HIS A 1 201 ? -8.639 2.859 8.466 1.00 91.62 201 HIS A CA 1
ATOM 1611 C C . HIS A 1 201 ? -8.093 2.970 9.899 1.00 91.62 201 HIS A C 1
ATOM 1613 O O . HIS A 1 201 ? -8.857 2.887 10.857 1.00 91.62 201 HIS A O 1
ATOM 1619 N N . ASP A 1 202 ? -6.802 3.252 10.052 1.00 91.25 202 ASP A N 1
ATOM 1620 C CA . ASP A 1 202 ? -6.167 3.475 11.350 1.00 91.25 202 ASP A CA 1
ATOM 1621 C C . ASP A 1 202 ? -6.744 4.694 12.088 1.00 91.25 202 ASP A C 1
ATOM 1623 O O . ASP A 1 202 ? -7.003 4.613 13.287 1.00 91.25 202 ASP A O 1
ATOM 1627 N N . MET A 1 203 ? -6.999 5.811 11.393 1.00 85.50 203 MET A N 1
ATOM 1628 C CA . MET A 1 203 ? -7.649 6.983 12.002 1.00 85.50 203 MET A CA 1
ATOM 1629 C C . MET A 1 203 ? -9.047 6.644 12.509 1.00 85.50 203 MET A C 1
ATOM 1631 O O . MET A 1 203 ? -9.391 6.984 13.638 1.00 85.50 203 MET A O 1
ATOM 1635 N N . VAL A 1 204 ? -9.839 5.948 11.692 1.00 86.06 204 VAL A N 1
ATOM 1636 C CA . VAL A 1 204 ? -11.185 5.513 12.075 1.00 86.06 204 VAL A CA 1
ATOM 1637 C C . VAL A 1 204 ? -11.122 4.612 13.309 1.00 86.06 204 VAL A C 1
ATOM 1639 O O . VAL A 1 204 ? -11.894 4.819 14.241 1.00 86.06 204 VAL A O 1
ATOM 1642 N N . ARG A 1 205 ? -10.156 3.690 13.384 1.00 89.88 205 ARG A N 1
ATOM 1643 C CA . ARG A 1 205 ? -9.934 2.856 14.577 1.00 89.88 205 ARG A CA 1
ATOM 1644 C C . ARG A 1 205 ? -9.612 3.680 15.818 1.00 89.88 205 ARG A C 1
ATOM 1646 O O . ARG A 1 205 ? -10.184 3.435 16.873 1.00 89.88 205 ARG A O 1
ATOM 1653 N N . ILE A 1 206 ? -8.722 4.662 15.695 1.00 86.06 206 ILE A N 1
ATOM 1654 C CA . ILE A 1 206 ? -8.307 5.513 16.819 1.00 86.06 206 ILE A CA 1
ATOM 1655 C C . ILE A 1 206 ? -9.480 6.314 17.376 1.00 86.06 206 ILE A C 1
ATOM 1657 O O . ILE A 1 206 ? -9.633 6.423 18.590 1.00 86.06 206 ILE A O 1
ATOM 1661 N N . LEU A 1 207 ? -10.336 6.829 16.496 1.00 83.06 207 LEU A N 1
ATOM 1662 C CA . LEU A 1 207 ? -11.539 7.560 16.892 1.00 83.06 207 LEU A CA 1
ATOM 1663 C C . LEU A 1 207 ? -12.530 6.690 17.675 1.00 83.06 207 LEU A C 1
ATOM 1665 O O . LEU A 1 207 ? -13.316 7.226 18.450 1.00 83.06 207 LEU A O 1
ATOM 1669 N N . HIS A 1 208 ? -12.446 5.367 17.528 1.00 86.50 208 HIS A N 1
ATOM 1670 C CA . HIS A 1 208 ? -13.284 4.408 18.237 1.00 86.50 208 HIS A CA 1
ATOM 1671 C C . HIS A 1 208 ? -12.588 3.740 19.435 1.00 86.50 208 HIS A C 1
ATOM 1673 O O . HIS A 1 208 ? -13.156 2.821 20.014 1.00 86.50 208 HIS A O 1
ATOM 1679 N N . LEU A 1 209 ? -11.398 4.194 19.861 1.00 82.75 209 LEU A N 1
ATOM 1680 C CA . LEU A 1 209 ? -10.680 3.597 21.004 1.00 82.75 209 LEU A CA 1
ATOM 1681 C C . LEU A 1 209 ? -11.438 3.680 22.337 1.00 82.75 209 LEU A C 1
ATOM 1683 O O . LEU A 1 209 ? -11.161 2.899 23.242 1.00 82.75 209 LEU A O 1
ATOM 1687 N N . GLU A 1 210 ? -12.380 4.616 22.465 1.00 80.25 210 GLU A N 1
ATOM 1688 C CA . GLU A 1 210 ? -13.233 4.759 23.653 1.00 80.25 210 GLU A CA 1
ATOM 1689 C C . GLU A 1 210 ? -14.389 3.741 23.686 1.00 80.25 210 GLU A C 1
ATOM 1691 O O . GLU A 1 210 ? -15.077 3.614 24.701 1.00 80.25 210 GLU A O 1
ATOM 1696 N N . HIS A 1 211 ? -14.632 3.028 22.583 1.00 83.69 211 HIS A N 1
ATOM 1697 C CA . HIS A 1 211 ? -15.617 1.956 22.524 1.00 83.69 211 HIS A CA 1
ATOM 1698 C C . HIS A 1 211 ? -14.971 0.620 22.896 1.00 83.69 211 HIS A C 1
ATOM 1700 O O . HIS A 1 211 ? -13.835 0.333 22.527 1.00 83.69 211 HIS A O 1
ATOM 1706 N N . ASP A 1 212 ? -15.720 -0.221 23.615 1.00 86.56 212 ASP A N 1
ATOM 1707 C CA . ASP A 1 212 ? -15.237 -1.539 24.050 1.00 86.56 212 ASP A CA 1
ATOM 1708 C C . ASP A 1 212 ? -14.908 -2.471 22.863 1.00 86.56 212 ASP A C 1
ATOM 1710 O O . ASP A 1 212 ? -14.106 -3.394 23.010 1.00 86.56 212 ASP A O 1
ATOM 1714 N N . GLU A 1 213 ? -15.520 -2.246 21.694 1.00 92.69 213 GLU A N 1
ATOM 1715 C CA . GLU A 1 213 ? -15.340 -3.059 20.489 1.00 92.69 213 GLU A CA 1
ATOM 1716 C C . GLU A 1 213 ? -15.345 -2.183 19.226 1.00 92.69 213 GLU A C 1
ATOM 1718 O O . GLU A 1 213 ? -16.160 -1.270 19.102 1.00 92.69 213 GLU A O 1
ATOM 1723 N N . PHE A 1 214 ? -14.457 -2.495 18.277 1.00 94.81 214 PHE A N 1
ATOM 1724 C CA . PHE A 1 214 ? -14.443 -1.919 16.932 1.00 94.81 214 PHE A CA 1
ATOM 1725 C C . PHE A 1 214 ? -15.191 -2.859 15.982 1.00 94.81 214 PHE A C 1
ATOM 1727 O O . PHE A 1 214 ? -14.826 -4.028 15.840 1.00 94.81 214 PHE A O 1
ATOM 1734 N N . SER A 1 215 ? -16.264 -2.378 15.362 1.00 96.44 215 SER A N 1
ATOM 1735 C CA . SER A 1 215 ? -17.167 -3.181 14.534 1.00 96.44 215 SER A CA 1
ATOM 1736 C C . SER A 1 215 ? -16.923 -2.994 13.028 1.00 96.44 215 SER A C 1
ATOM 1738 O O . SER A 1 215 ? -16.175 -2.126 12.582 1.00 96.44 215 SER A O 1
ATOM 1740 N N . TYR A 1 216 ? -17.578 -3.818 12.202 1.00 97.00 216 TYR A N 1
ATOM 1741 C CA . TYR A 1 216 ? -17.567 -3.635 10.744 1.00 97.00 216 TYR A CA 1
ATOM 1742 C C . TYR A 1 216 ? -18.278 -2.361 10.293 1.00 97.00 216 TYR A C 1
ATOM 1744 O O . TYR A 1 216 ? -17.891 -1.784 9.280 1.00 97.00 216 TYR A O 1
ATOM 1752 N N . GLU A 1 217 ? -19.299 -1.927 11.033 1.00 94.38 217 GLU A N 1
ATOM 1753 C CA . GLU A 1 217 ? -19.996 -0.673 10.752 1.00 94.38 217 GLU A CA 1
ATOM 1754 C C . GLU A 1 217 ? -19.050 0.513 10.973 1.00 94.38 217 GLU A C 1
ATOM 1756 O O . GLU A 1 217 ? -18.920 1.357 10.086 1.00 94.38 217 GLU A O 1
ATOM 1761 N N . ASP A 1 218 ? -18.292 0.499 12.075 1.00 92.38 218 ASP A N 1
ATOM 1762 C CA . ASP A 1 218 ? -17.268 1.513 12.366 1.00 92.38 218 ASP A CA 1
ATOM 1763 C C . ASP A 1 218 ? -16.187 1.524 11.281 1.00 92.38 218 ASP A C 1
ATOM 1765 O O . ASP A 1 218 ? -15.759 2.576 10.812 1.00 92.38 218 ASP A O 1
ATOM 1769 N N . ALA A 1 219 ? -15.794 0.342 10.801 1.00 93.44 219 ALA A N 1
ATOM 1770 C CA . ALA A 1 219 ? -14.865 0.189 9.688 1.00 93.44 219 ALA A CA 1
ATOM 1771 C C . ALA A 1 219 ? -15.488 0.471 8.304 1.00 93.44 219 ALA A C 1
ATOM 1773 O O . ALA A 1 219 ? -14.834 0.238 7.282 1.00 93.44 219 ALA A O 1
ATOM 1774 N N . MET A 1 220 ? -16.714 1.000 8.244 1.00 91.94 220 MET A N 1
ATOM 1775 C CA . MET A 1 220 ? -17.414 1.406 7.021 1.00 91.94 220 MET A CA 1
ATOM 1776 C C . MET A 1 220 ? -17.599 0.260 6.016 1.00 91.94 220 MET A C 1
ATOM 1778 O O . MET A 1 220 ? -17.417 0.438 4.810 1.00 91.94 220 MET A O 1
ATOM 1782 N N . PHE A 1 221 ? -17.886 -0.947 6.495 1.00 94.12 221 PHE A N 1
ATOM 1783 C CA . PHE A 1 221 ? -18.320 -2.058 5.648 1.00 94.12 221 PHE A CA 1
ATOM 1784 C C . PHE A 1 221 ? -19.837 -2.036 5.502 1.00 94.12 221 PHE A C 1
ATOM 1786 O O . PHE A 1 221 ? -20.561 -1.800 6.471 1.00 94.12 221 PHE A O 1
ATOM 1793 N N . ASP A 1 222 ? -20.331 -2.326 4.299 1.00 96.19 222 ASP A N 1
ATOM 1794 C CA . ASP A 1 222 ? -21.745 -2.645 4.153 1.00 96.19 222 ASP A CA 1
ATOM 1795 C C . ASP A 1 222 ? -22.058 -4.026 4.757 1.00 96.19 222 ASP A C 1
ATOM 1797 O O . ASP A 1 222 ? -21.170 -4.833 5.042 1.00 96.19 222 ASP A O 1
ATOM 1801 N N . LEU A 1 223 ? -23.345 -4.294 4.985 1.00 96.88 223 LEU A N 1
ATOM 1802 C CA . LEU A 1 223 ? -23.789 -5.516 5.656 1.00 96.88 223 LEU A CA 1
ATOM 1803 C C . LEU A 1 223 ? -23.416 -6.797 4.888 1.00 96.88 223 LEU A C 1
ATOM 1805 O O . LEU A 1 223 ? -23.180 -7.832 5.514 1.00 96.88 223 LEU A O 1
ATOM 1809 N N . GLU A 1 224 ? -23.400 -6.747 3.553 1.00 97.69 224 GLU A N 1
ATOM 1810 C CA . GLU A 1 224 ? -23.077 -7.902 2.712 1.00 97.69 224 GLU A CA 1
ATOM 1811 C C . GLU A 1 224 ? -21.580 -8.213 2.810 1.00 97.69 224 GLU A C 1
ATOM 1813 O O . GLU A 1 224 ? -21.211 -9.329 3.186 1.00 97.69 224 GLU A O 1
ATOM 1818 N N . GLU A 1 225 ? -20.726 -7.208 2.599 1.00 97.44 225 GLU A N 1
ATOM 1819 C CA . GLU A 1 225 ? -19.271 -7.332 2.714 1.00 97.44 225 GLU A CA 1
ATOM 1820 C C . GLU A 1 225 ? -18.851 -7.741 4.138 1.00 97.44 225 GLU A C 1
ATOM 1822 O O . GLU A 1 225 ? -18.048 -8.663 4.315 1.00 97.44 225 GLU A O 1
ATOM 1827 N N . ALA A 1 226 ? -19.436 -7.119 5.167 1.00 98.12 226 ALA A N 1
ATOM 1828 C CA . ALA A 1 226 ? -19.180 -7.452 6.569 1.00 98.12 226 ALA A CA 1
ATOM 1829 C C . ALA A 1 226 ? -19.508 -8.919 6.880 1.00 98.12 226 ALA A C 1
ATOM 1831 O O . ALA A 1 226 ? -18.729 -9.606 7.543 1.00 98.12 226 ALA A O 1
ATOM 1832 N N . SER A 1 227 ? -20.637 -9.431 6.374 1.00 98.19 227 SER A N 1
ATOM 1833 C CA . SER A 1 227 ? -21.021 -10.833 6.568 1.00 98.19 227 SER A CA 1
ATOM 1834 C C . SER A 1 227 ? -20.030 -11.797 5.911 1.00 98.19 227 SER A C 1
ATOM 1836 O O . SER A 1 227 ? -19.785 -12.882 6.448 1.00 98.19 227 SER A O 1
ATOM 1838 N N . GLU A 1 228 ? -19.464 -11.437 4.759 1.00 98.50 228 GLU A N 1
ATOM 1839 C CA . GLU A 1 228 ? -18.465 -12.264 4.083 1.00 98.50 228 GLU A CA 1
ATOM 1840 C C . GLU A 1 228 ? -17.144 -12.322 4.857 1.00 98.50 228 GLU A C 1
ATOM 1842 O O . GLU A 1 228 ? -16.590 -13.417 5.019 1.00 98.50 228 GLU A O 1
ATOM 1847 N N . TRP A 1 229 ? -16.656 -11.189 5.368 1.00 98.44 229 TRP A N 1
ATOM 1848 C CA . TRP A 1 229 ? -15.462 -11.151 6.220 1.00 98.44 229 TRP A CA 1
ATOM 1849 C C . TRP A 1 229 ? -15.680 -11.890 7.543 1.00 98.44 229 TRP A C 1
ATOM 1851 O O . TRP A 1 229 ? -14.849 -12.714 7.933 1.00 98.44 229 TRP A O 1
ATOM 1861 N N . ALA A 1 230 ? -16.834 -11.686 8.181 1.00 98.25 230 ALA A N 1
ATOM 1862 C CA . ALA A 1 230 ? -17.167 -12.327 9.450 1.00 98.25 230 ALA A CA 1
ATOM 1863 C C . ALA A 1 230 ? -17.241 -13.854 9.317 1.00 98.25 230 ALA A C 1
ATOM 1865 O O . ALA A 1 230 ? -16.775 -14.579 10.194 1.00 98.25 230 ALA A O 1
ATOM 1866 N N . SER A 1 231 ? -17.760 -14.362 8.192 1.00 98.06 231 SER A N 1
ATOM 1867 C CA . SER A 1 231 ? -17.816 -15.807 7.917 1.00 98.06 231 SER A CA 1
ATOM 1868 C C . SER A 1 231 ? -16.440 -16.480 7.808 1.00 98.06 231 SER A C 1
ATOM 1870 O O . SER A 1 231 ? -16.353 -17.706 7.883 1.00 98.06 231 SER A O 1
ATOM 1872 N N . ARG A 1 232 ? -15.376 -15.683 7.647 1.00 97.94 232 ARG A N 1
ATOM 1873 C CA . ARG A 1 232 ? -13.971 -16.110 7.573 1.00 97.94 232 ARG A CA 1
ATOM 1874 C C . ARG A 1 232 ? -13.199 -15.849 8.863 1.00 97.94 232 ARG A C 1
ATOM 1876 O O . ARG A 1 232 ? -11.989 -16.047 8.881 1.00 97.94 232 ARG A O 1
ATOM 1883 N N . GLU A 1 233 ? -13.883 -15.399 9.916 1.00 97.81 233 GLU A N 1
ATOM 1884 C CA . GLU A 1 233 ? -13.283 -15.061 11.213 1.00 97.81 233 GLU A CA 1
ATOM 1885 C C . GLU A 1 233 ? -12.206 -13.960 11.115 1.00 97.81 233 GLU A C 1
ATOM 1887 O O . GLU A 1 233 ? -11.282 -13.906 11.924 1.00 97.81 233 GLU A O 1
ATOM 1892 N N . ILE A 1 234 ? -12.317 -13.068 10.125 1.00 98.25 234 ILE A N 1
ATOM 1893 C CA . ILE A 1 234 ? -11.381 -11.955 9.917 1.00 98.25 234 ILE A CA 1
ATOM 1894 C C . ILE A 1 234 ? -11.940 -10.710 10.575 1.00 98.25 234 ILE A C 1
ATOM 1896 O O . ILE A 1 234 ? -12.957 -10.212 10.117 1.00 98.25 234 ILE A O 1
ATOM 1900 N N . SER A 1 235 ? -11.287 -10.180 11.606 1.00 97.94 235 SER A N 1
ATOM 1901 C CA . SER A 1 235 ? -11.802 -9.019 12.345 1.00 97.94 235 SER A CA 1
ATOM 1902 C C . SER A 1 235 ? -11.978 -7.777 11.443 1.00 97.94 235 SER A C 1
ATOM 1904 O O . SER A 1 235 ? -11.315 -7.683 10.403 1.00 97.94 235 SER A O 1
ATOM 1906 N N . PRO A 1 236 ? -12.840 -6.804 11.797 1.00 97.94 236 PRO A N 1
ATOM 1907 C CA . PRO A 1 236 ? -13.009 -5.575 11.013 1.00 97.94 236 PRO A CA 1
ATOM 1908 C C . PRO A 1 236 ? -11.702 -4.795 10.815 1.00 97.94 236 PRO A C 1
ATOM 1910 O O . PRO A 1 236 ? -11.504 -4.198 9.755 1.00 97.94 236 PRO A O 1
ATOM 1913 N N . GLU A 1 237 ? -10.777 -4.855 11.777 1.00 96.81 237 GLU A N 1
ATOM 1914 C CA . GLU A 1 237 ? -9.432 -4.286 11.650 1.00 96.81 237 GLU A CA 1
ATOM 1915 C C . GLU A 1 237 ? -8.634 -4.973 10.539 1.00 96.81 237 GLU A C 1
ATOM 1917 O O . GLU A 1 237 ? -8.055 -4.335 9.662 1.00 96.81 237 GLU A O 1
ATOM 1922 N N . GLN A 1 238 ? -8.607 -6.306 10.549 1.00 97.81 238 GLN A N 1
ATOM 1923 C CA . GLN A 1 238 ? -7.880 -7.072 9.541 1.00 97.81 238 GLN A CA 1
ATOM 1924 C C . GLN A 1 238 ? -8.508 -6.896 8.155 1.00 97.81 238 GLN A C 1
ATOM 1926 O O . GLN A 1 238 ? -7.792 -6.668 7.176 1.00 97.81 238 GLN A O 1
ATOM 1931 N N . ALA A 1 239 ? -9.839 -6.963 8.074 1.00 98.19 239 ALA A N 1
ATOM 1932 C CA . ALA A 1 239 ? -10.597 -6.781 6.842 1.00 98.19 239 ALA A CA 1
ATOM 1933 C C . ALA A 1 239 ? -10.333 -5.404 6.220 1.00 98.19 239 ALA A C 1
ATOM 1935 O O . ALA A 1 239 ? -10.156 -5.307 5.004 1.00 98.19 239 ALA A O 1
ATOM 1936 N N . GLY A 1 240 ? -10.241 -4.348 7.039 1.00 96.94 240 GLY A N 1
ATOM 1937 C CA . GLY A 1 240 ? -9.942 -2.990 6.585 1.00 96.94 240 GLY A CA 1
ATOM 1938 C C . GLY A 1 240 ? -8.633 -2.900 5.802 1.00 96.94 240 GLY A C 1
ATOM 1939 O O . GLY A 1 240 ? -8.607 -2.309 4.720 1.00 96.94 240 GLY A O 1
ATOM 1940 N N . TYR A 1 241 ? -7.573 -3.558 6.278 1.00 97.75 241 TYR A N 1
ATOM 1941 C CA . TYR A 1 241 ? -6.296 -3.602 5.562 1.00 97.75 241 TYR A CA 1
ATOM 1942 C C . TYR A 1 241 ? -6.368 -4.424 4.272 1.00 97.75 241 TYR A C 1
ATOM 1944 O O . TYR A 1 241 ? -5.863 -3.982 3.243 1.00 97.75 241 TYR A O 1
ATOM 1952 N N . TRP A 1 242 ? -7.010 -5.596 4.272 1.00 98.31 242 TRP A N 1
ATOM 1953 C CA . TRP A 1 242 ? -7.185 -6.377 3.037 1.00 98.31 242 TRP A CA 1
ATOM 1954 C C . TRP A 1 242 ? -7.962 -5.596 1.975 1.00 98.31 242 TRP A C 1
ATOM 1956 O O . TRP A 1 242 ? -7.523 -5.512 0.822 1.00 98.31 242 TRP A O 1
ATOM 1966 N N . ARG A 1 243 ? -9.048 -4.933 2.385 1.00 97.19 243 ARG A N 1
ATOM 1967 C CA . ARG A 1 243 ? -9.836 -4.047 1.527 1.00 97.19 243 ARG A CA 1
ATOM 1968 C C . ARG A 1 243 ? -9.016 -2.861 1.016 1.00 97.19 243 ARG A C 1
ATOM 1970 O O . ARG A 1 243 ? -9.130 -2.527 -0.161 1.00 97.19 243 ARG A O 1
ATOM 1977 N N . ALA A 1 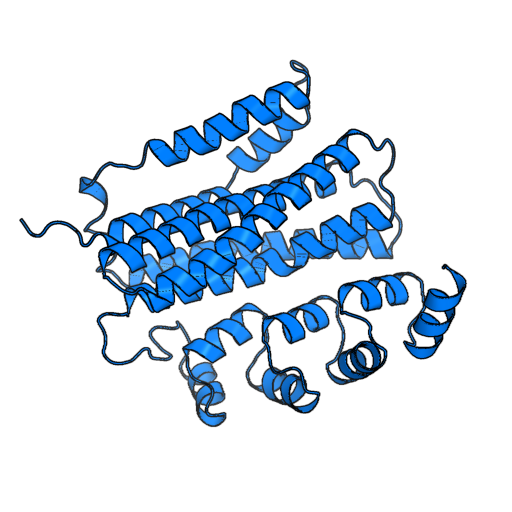244 ? -8.148 -2.271 1.841 1.00 94.75 244 ALA A N 1
ATOM 1978 C CA . ALA A 1 244 ? -7.257 -1.177 1.437 1.00 94.75 244 ALA A CA 1
ATOM 1979 C C . ALA A 1 244 ? -6.298 -1.574 0.300 1.00 94.75 244 ALA A C 1
ATOM 1981 O O . ALA A 1 244 ? -6.038 -0.777 -0.598 1.00 94.75 244 ALA A O 1
ATOM 1982 N N . TYR A 1 245 ? -5.835 -2.827 0.276 1.00 95.94 245 TYR A N 1
ATOM 1983 C CA . TYR A 1 245 ? -5.056 -3.391 -0.837 1.00 95.94 245 TYR A CA 1
ATOM 1984 C C . TYR A 1 245 ? -5.931 -3.943 -1.979 1.00 95.94 245 TYR A C 1
ATOM 1986 O O . TYR A 1 245 ? -5.455 -4.655 -2.869 1.00 95.94 245 TYR A O 1
ATOM 1994 N N . GLY A 1 246 ? -7.225 -3.618 -1.967 1.00 95.50 246 GLY A N 1
ATOM 1995 C CA . GLY A 1 246 ? -8.201 -4.006 -2.975 1.00 95.50 246 GLY A CA 1
ATOM 1996 C C . GLY A 1 246 ? -8.525 -5.496 -2.977 1.00 95.50 246 GLY A C 1
ATOM 1997 O O . GLY A 1 246 ? -8.973 -6.005 -4.003 1.00 95.50 246 GLY A O 1
ATOM 1998 N N . ILE A 1 247 ? -8.256 -6.240 -1.903 1.00 97.88 247 ILE A N 1
ATOM 1999 C CA . ILE A 1 247 ? -8.489 -7.687 -1.820 1.00 97.88 247 ILE A CA 1
ATOM 2000 C C . ILE A 1 247 ? -9.852 -7.929 -1.170 1.00 97.88 247 ILE A C 1
ATOM 2002 O O . ILE A 1 247 ? -10.050 -7.625 -0.001 1.00 97.88 247 ILE A O 1
ATOM 2006 N N . SER A 1 248 ? -10.789 -8.472 -1.951 1.00 98.00 248 SER A N 1
ATOM 2007 C CA . SER A 1 248 ? -12.127 -8.846 -1.484 1.00 98.00 248 SER A CA 1
ATOM 2008 C C . SER A 1 248 ? -12.093 -10.114 -0.618 1.00 98.00 248 SER A C 1
ATOM 2010 O O . SER A 1 248 ? -11.119 -10.870 -0.712 1.00 98.00 248 SER A O 1
ATOM 2012 N N . PRO A 1 249 ? -13.162 -10.424 0.142 1.00 98.19 249 PRO A N 1
ATOM 2013 C CA . PRO A 1 249 ? -13.247 -11.659 0.928 1.00 98.19 249 PRO A CA 1
ATOM 2014 C C . PRO A 1 249 ? -12.964 -12.928 0.112 1.00 98.19 249 PRO A C 1
ATOM 2016 O O . PRO A 1 249 ? -12.244 -13.819 0.550 1.00 98.19 249 PRO A O 1
ATOM 2019 N N . VAL A 1 250 ? -13.485 -13.003 -1.118 1.00 97.06 250 VAL A N 1
ATOM 2020 C CA . VAL A 1 250 ? -13.245 -14.145 -2.018 1.00 97.06 250 VAL A CA 1
ATOM 2021 C C . VAL A 1 250 ? -11.778 -14.226 -2.447 1.00 97.06 250 VAL A C 1
ATOM 2023 O O . VAL A 1 250 ? -11.193 -15.306 -2.445 1.00 97.06 250 VAL A O 1
ATOM 2026 N N . ALA A 1 251 ? -11.166 -13.093 -2.805 1.00 97.88 251 ALA A N 1
ATOM 2027 C CA . ALA A 1 251 ? -9.763 -13.065 -3.211 1.00 97.88 251 ALA A CA 1
ATOM 2028 C C . ALA A 1 251 ? -8.819 -13.359 -2.033 1.00 97.88 251 ALA A C 1
ATOM 2030 O O . ALA A 1 251 ? -7.768 -13.963 -2.234 1.00 97.88 251 ALA A O 1
ATOM 2031 N N . PHE A 1 252 ? -9.188 -12.959 -0.815 1.00 98.31 252 PHE A N 1
ATOM 2032 C CA . PHE A 1 252 ? -8.430 -13.228 0.406 1.00 98.31 252 PHE A CA 1
ATOM 2033 C C . PHE A 1 252 ? -8.159 -14.725 0.593 1.00 98.31 252 PHE A C 1
ATOM 2035 O O . PHE A 1 252 ? -7.005 -15.108 0.790 1.00 98.31 252 PHE A O 1
ATOM 2042 N N . ASP A 1 253 ? -9.182 -15.574 0.437 1.00 98.06 253 ASP A N 1
ATOM 2043 C CA . ASP A 1 253 ? -9.034 -17.030 0.571 1.00 98.06 253 ASP A CA 1
ATOM 2044 C C . ASP A 1 253 ? -7.997 -17.590 -0.415 1.00 98.06 253 ASP A C 1
ATOM 2046 O O . ASP A 1 253 ? -7.222 -18.493 -0.085 1.00 98.06 253 ASP A O 1
ATOM 2050 N N . GLU A 1 254 ? -7.959 -17.045 -1.634 1.00 98.25 254 GLU A N 1
ATOM 2051 C CA . GLU A 1 254 ? -6.989 -17.448 -2.648 1.00 98.25 254 GLU A CA 1
ATOM 2052 C C . GLU A 1 254 ? -5.569 -17.020 -2.269 1.00 98.25 254 GLU A C 1
ATOM 2054 O O . GLU A 1 254 ? -4.664 -17.851 -2.305 1.00 98.25 254 GLU A O 1
ATOM 2059 N N . TRP A 1 255 ? -5.359 -15.765 -1.866 1.00 98.56 255 TRP A N 1
ATOM 2060 C CA . TRP A 1 255 ? -4.037 -15.272 -1.456 1.00 98.56 255 TRP A CA 1
ATOM 2061 C C . TRP A 1 255 ? -3.488 -16.035 -0.243 1.00 98.56 255 TRP A C 1
ATOM 2063 O O . TRP A 1 255 ? -2.346 -16.503 -0.276 1.00 98.56 255 TRP A O 1
ATOM 2073 N N . VAL A 1 256 ? -4.317 -16.261 0.780 1.00 98.31 256 VAL A N 1
ATOM 2074 C CA . VAL A 1 256 ? -3.927 -17.012 1.985 1.00 98.31 256 VAL A CA 1
ATOM 2075 C C . VAL A 1 256 ? -3.600 -18.467 1.667 1.00 98.31 256 VAL A C 1
ATOM 2077 O O . VAL A 1 256 ? -2.628 -19.012 2.194 1.00 98.31 256 VAL A O 1
ATOM 2080 N N . LYS A 1 257 ? -4.350 -19.104 0.759 1.00 98.31 257 LYS A N 1
ATOM 2081 C CA . LYS A 1 257 ? -4.075 -20.477 0.310 1.00 98.31 257 LYS A CA 1
ATOM 2082 C C . LYS A 1 257 ? -2.671 -20.638 -0.287 1.00 98.31 257 LYS A C 1
ATOM 2084 O O . LYS A 1 257 ? -2.094 -21.718 -0.168 1.00 98.31 257 LYS A O 1
ATOM 2089 N N . PHE A 1 258 ? -2.134 -19.591 -0.909 1.00 98.44 258 PHE A N 1
ATOM 2090 C CA . PHE A 1 258 ? -0.778 -19.558 -1.467 1.00 98.44 258 PHE A CA 1
ATOM 2091 C C . PHE A 1 258 ? 0.262 -18.965 -0.498 1.00 98.44 258 PHE A C 1
ATOM 2093 O O . PHE A 1 258 ? 1.366 -18.628 -0.902 1.00 98.44 258 PHE A O 1
ATOM 2100 N N . GLY A 1 259 ? -0.065 -18.853 0.792 1.00 98.06 259 GLY A N 1
ATOM 2101 C CA . GLY A 1 259 ? 0.882 -18.446 1.832 1.00 98.06 259 GLY A CA 1
ATOM 2102 C C . GLY A 1 259 ? 1.071 -16.935 1.982 1.00 98.06 259 GLY A C 1
ATOM 2103 O O . GLY A 1 259 ? 1.889 -16.509 2.798 1.00 98.06 259 GLY A O 1
ATOM 2104 N N . PHE A 1 260 ? 0.307 -16.110 1.263 1.00 98.19 260 PHE A N 1
ATOM 2105 C CA . PHE A 1 260 ? 0.337 -14.659 1.432 1.00 98.19 260 PHE A CA 1
ATOM 2106 C C . PHE A 1 260 ? -0.583 -14.257 2.584 1.00 98.19 260 PHE A C 1
ATOM 2108 O O . PHE A 1 260 ? -1.784 -14.084 2.403 1.00 98.19 260 PHE A O 1
ATOM 2115 N N . LEU A 1 261 ? -0.010 -14.138 3.783 1.00 97.94 261 LEU A N 1
ATOM 2116 C CA . LEU A 1 261 ? -0.750 -13.822 5.013 1.00 97.94 261 LEU A CA 1
ATOM 2117 C C . LEU A 1 261 ? -0.818 -12.320 5.320 1.00 97.94 261 LEU A C 1
ATOM 2119 O O . LEU A 1 261 ? -1.611 -11.903 6.160 1.00 97.94 261 LEU A O 1
ATOM 2123 N N . GLU A 1 262 ? 0.008 -11.510 4.657 1.00 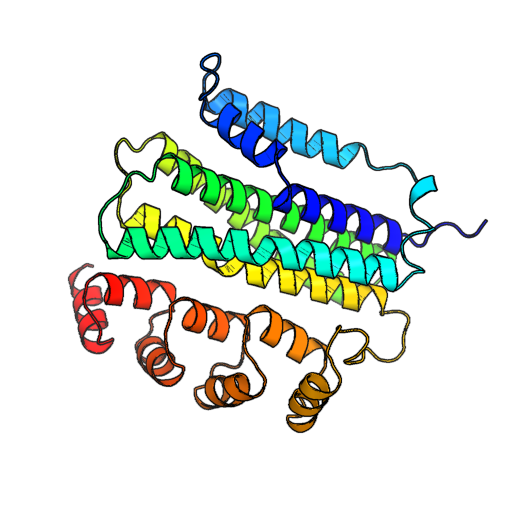98.00 262 GLU A N 1
ATOM 2124 C CA . GLU A 1 262 ? 0.047 -10.064 4.863 1.00 98.00 262 GLU A CA 1
ATOM 2125 C C . GLU A 1 262 ? -0.657 -9.313 3.719 1.00 98.00 262 GLU A C 1
ATOM 2127 O O . GLU A 1 262 ? -0.261 -9.489 2.558 1.00 98.00 262 GLU A O 1
ATOM 2132 N N . PRO A 1 263 ? -1.617 -8.410 4.022 1.00 98.00 263 PRO A N 1
ATOM 2133 C CA . PRO A 1 263 ? -2.331 -7.619 3.018 1.00 98.00 263 PRO A CA 1
ATOM 2134 C C . PRO A 1 263 ? -1.404 -6.872 2.057 1.00 98.00 263 PRO A C 1
ATOM 2136 O O . PRO A 1 263 ? -1.610 -6.906 0.846 1.00 98.00 263 PRO A O 1
ATOM 2139 N N . LYS A 1 264 ? -0.343 -6.243 2.586 1.00 97.19 264 LYS A N 1
ATOM 2140 C CA . LYS A 1 264 ? 0.627 -5.475 1.790 1.00 97.19 264 LYS A CA 1
ATOM 2141 C C . LYS A 1 264 ? 1.378 -6.350 0.793 1.00 97.19 264 LYS A C 1
ATOM 2143 O O . LYS A 1 264 ? 1.566 -5.947 -0.353 1.00 97.19 264 LYS A O 1
ATOM 2148 N N . SER A 1 265 ? 1.790 -7.543 1.223 1.00 97.62 265 SER A N 1
ATOM 2149 C CA . SER A 1 265 ? 2.486 -8.499 0.363 1.00 97.62 265 SER A CA 1
ATOM 2150 C C . SER A 1 265 ? 1.576 -8.939 -0.784 1.00 97.62 265 SER A C 1
ATOM 2152 O O . SER A 1 265 ? 1.903 -8.712 -1.949 1.00 97.62 265 SER A O 1
ATOM 2154 N N . ALA A 1 266 ? 0.381 -9.449 -0.467 1.00 98.31 266 ALA A N 1
ATOM 2155 C CA . ALA A 1 266 ? -0.606 -9.864 -1.464 1.00 98.31 266 ALA A CA 1
ATOM 2156 C C . ALA A 1 266 ? -1.009 -8.717 -2.412 1.00 98.31 266 ALA A C 1
ATOM 2158 O O . ALA A 1 266 ? -1.066 -8.894 -3.629 1.00 98.31 266 ALA A O 1
ATOM 2159 N N . GLY A 1 267 ? -1.230 -7.519 -1.867 1.00 96.94 267 GLY A N 1
ATOM 2160 C CA . GLY A 1 267 ? -1.560 -6.315 -2.626 1.00 96.94 267 GLY A CA 1
ATOM 2161 C C . GLY A 1 267 ? -0.473 -5.917 -3.622 1.00 96.94 267 GLY A C 1
ATOM 2162 O O . GLY A 1 267 ? -0.788 -5.588 -4.765 1.00 96.94 267 GLY A O 1
ATOM 2163 N N . SER A 1 268 ? 0.801 -6.007 -3.226 1.00 96.94 268 SER A N 1
ATOM 2164 C CA . SER A 1 268 ? 1.947 -5.692 -4.092 1.00 96.94 268 SER A CA 1
ATOM 2165 C C . SER A 1 268 ? 2.027 -6.597 -5.325 1.00 96.94 268 SER A C 1
ATOM 2167 O O . SER A 1 268 ? 2.241 -6.113 -6.441 1.00 96.94 268 SER A O 1
ATOM 2169 N N . TRP A 1 269 ? 1.776 -7.896 -5.149 1.00 98.25 269 TRP A N 1
ATOM 2170 C CA . TRP A 1 269 ? 1.679 -8.846 -6.259 1.00 98.25 269 TRP A CA 1
ATOM 2171 C C . TRP A 1 269 ? 0.432 -8.599 -7.113 1.00 98.25 269 TRP A C 1
ATOM 2173 O O . TRP A 1 269 ? 0.520 -8.511 -8.342 1.00 98.25 269 TRP A O 1
ATOM 2183 N N . LYS A 1 270 ? -0.731 -8.430 -6.471 1.00 97.25 270 LYS A N 1
ATOM 2184 C CA . LYS A 1 270 ? -2.010 -8.208 -7.155 1.00 97.25 270 LYS A CA 1
ATOM 2185 C C . LYS A 1 270 ? -1.975 -6.982 -8.063 1.00 97.25 270 LYS A C 1
ATOM 2187 O O . LYS A 1 270 ? -2.410 -7.066 -9.209 1.00 97.25 270 LYS A O 1
ATOM 2192 N N . ILE A 1 271 ? -1.470 -5.852 -7.569 1.00 94.31 271 ILE A N 1
ATOM 2193 C CA . ILE A 1 271 ? -1.481 -4.585 -8.314 1.00 94.31 271 ILE A CA 1
ATOM 2194 C C . ILE A 1 271 ? -0.583 -4.629 -9.558 1.00 94.31 271 ILE A C 1
ATOM 2196 O O . ILE A 1 271 ? -0.870 -3.973 -10.553 1.00 94.31 271 ILE A O 1
ATOM 2200 N N . ARG A 1 272 ? 0.445 -5.488 -9.549 1.00 94.56 272 ARG A N 1
ATOM 2201 C CA . ARG A 1 272 ? 1.300 -5.783 -10.714 1.00 94.56 272 ARG A CA 1
ATOM 2202 C C . ARG A 1 272 ? 0.688 -6.815 -11.668 1.00 94.56 272 ARG A C 1
ATOM 2204 O O . ARG A 1 272 ? 1.272 -7.150 -12.694 1.00 94.56 272 ARG A O 1
ATOM 2211 N N . GLY A 1 273 ? -0.520 -7.291 -11.371 1.00 95.56 273 GLY A N 1
ATOM 2212 C CA . GLY A 1 273 ? -1.272 -8.207 -12.222 1.00 95.56 273 GLY A CA 1
ATOM 2213 C C . GLY A 1 273 ? -0.864 -9.670 -12.078 1.00 95.56 273 GLY A C 1
ATOM 2214 O O . GLY A 1 273 ? -1.141 -10.456 -12.983 1.00 95.56 273 GLY A O 1
ATOM 2215 N N . PHE A 1 274 ? -0.213 -10.048 -10.976 1.00 97.75 274 PHE A N 1
ATOM 2216 C CA . PHE A 1 274 ? 0.045 -11.452 -10.673 1.00 97.75 274 PHE A CA 1
ATOM 2217 C C . PHE A 1 274 ? -1.191 -12.104 -10.063 1.00 97.75 274 PHE A C 1
ATOM 2219 O O . PHE A 1 274 ? -1.844 -11.550 -9.174 1.00 97.75 274 PHE A O 1
ATOM 2226 N N . THR A 1 275 ? -1.482 -13.320 -10.512 1.00 98.25 275 THR A N 1
ATOM 2227 C CA . THR A 1 275 ? -2.383 -14.214 -9.779 1.00 98.25 275 THR A CA 1
ATOM 2228 C C . THR A 1 275 ? -1.683 -14.760 -8.524 1.00 98.25 275 THR A C 1
ATOM 2230 O O . THR A 1 275 ? -0.453 -14.858 -8.521 1.00 98.25 275 THR A O 1
ATOM 2233 N N . PRO A 1 276 ? -2.420 -15.188 -7.480 1.00 98.50 276 PRO A N 1
ATOM 2234 C CA . PRO A 1 276 ? -1.816 -15.791 -6.285 1.00 98.50 276 PRO A CA 1
ATOM 2235 C C . PRO A 1 276 ? -0.874 -16.965 -6.598 1.00 98.50 276 PRO A C 1
ATOM 2237 O O . PRO A 1 276 ? 0.199 -17.085 -6.017 1.00 98.50 276 PRO A O 1
ATOM 2240 N N . ALA A 1 277 ? -1.249 -17.805 -7.568 1.00 98.44 277 ALA A N 1
ATOM 2241 C CA . ALA A 1 277 ? -0.456 -18.960 -7.980 1.00 98.44 277 ALA A CA 1
ATOM 2242 C C . ALA A 1 277 ? 0.836 -18.574 -8.716 1.00 98.44 277 ALA A C 1
ATOM 2244 O O . ALA A 1 277 ? 1.859 -19.234 -8.547 1.00 98.44 277 ALA A O 1
ATOM 2245 N N . GLU A 1 278 ? 0.803 -17.533 -9.553 1.00 98.31 278 GLU A N 1
ATOM 2246 C CA . GLU A 1 278 ? 2.021 -17.010 -10.180 1.00 98.31 278 GLU A CA 1
ATOM 2247 C C . GLU A 1 278 ? 2.924 -16.359 -9.133 1.00 98.31 278 GLU A C 1
ATOM 2249 O O . GLU A 1 278 ? 4.118 -16.647 -9.108 1.00 98.31 278 GLU A O 1
ATOM 2254 N N . ALA A 1 279 ? 2.358 -15.524 -8.256 1.00 98.50 279 ALA A N 1
ATOM 2255 C CA . ALA A 1 279 ? 3.090 -14.859 -7.183 1.00 98.50 279 ALA A CA 1
ATOM 2256 C C . ALA A 1 279 ? 3.847 -15.867 -6.306 1.00 98.50 279 ALA A C 1
ATOM 2258 O O . ALA A 1 279 ? 5.027 -15.667 -6.036 1.00 98.50 279 ALA A O 1
ATOM 2259 N N . ASP A 1 280 ? 3.211 -16.984 -5.934 1.00 98.56 280 ASP A N 1
ATOM 2260 C CA . ASP A 1 280 ? 3.844 -18.075 -5.179 1.00 98.56 280 ASP A CA 1
ATOM 2261 C C . ASP A 1 280 ? 5.079 -18.644 -5.900 1.00 98.56 280 ASP A C 1
ATOM 2263 O O . ASP A 1 280 ? 6.143 -18.786 -5.304 1.00 98.56 280 ASP A O 1
ATOM 2267 N N . GLN A 1 281 ? 4.999 -18.892 -7.211 1.00 98.44 281 GLN A N 1
ATOM 2268 C CA . GLN A 1 281 ? 6.135 -19.423 -7.979 1.00 98.44 281 GLN A CA 1
ATOM 2269 C C . GLN A 1 281 ? 7.333 -18.464 -8.015 1.00 98.44 281 GLN A C 1
ATOM 2271 O O . GLN A 1 281 ? 8.486 -18.902 -7.916 1.00 98.44 281 GLN A O 1
ATOM 2276 N N . TRP A 1 282 ? 7.070 -17.164 -8.166 1.00 98.50 282 TRP A N 1
ATOM 2277 C CA . TRP A 1 282 ? 8.109 -16.134 -8.133 1.00 98.50 282 TRP A CA 1
ATOM 2278 C C . TRP A 1 282 ? 8.692 -15.973 -6.725 1.00 98.50 282 TRP A C 1
ATOM 2280 O O . TRP A 1 282 ? 9.915 -16.005 -6.571 1.00 98.50 282 TRP A O 1
ATOM 2290 N N . ALA A 1 283 ? 7.840 -15.922 -5.698 1.00 98.25 283 ALA A N 1
ATOM 2291 C CA . ALA A 1 283 ? 8.249 -15.826 -4.299 1.00 98.25 283 ALA A CA 1
ATOM 2292 C C . ALA A 1 283 ? 9.098 -17.030 -3.853 1.00 98.25 283 ALA A C 1
ATOM 2294 O O . ALA A 1 283 ? 10.159 -16.851 -3.255 1.00 98.25 283 ALA A O 1
ATOM 2295 N N . LEU A 1 284 ? 8.707 -18.258 -4.218 1.00 97.75 284 LEU A N 1
ATOM 2296 C CA . LEU A 1 284 ? 9.483 -19.481 -3.956 1.00 97.75 284 LEU A CA 1
ATOM 2297 C C . LEU A 1 284 ? 10.852 -19.486 -4.646 1.00 97.75 284 LEU A C 1
ATOM 2299 O O . LEU A 1 284 ? 11.773 -20.165 -4.191 1.00 97.75 284 LEU A O 1
ATOM 2303 N N . SER A 1 285 ? 10.993 -18.725 -5.730 1.00 97.62 285 SER A N 1
ATOM 2304 C CA . SER A 1 285 ? 12.262 -18.546 -6.441 1.00 97.62 285 SER A CA 1
ATOM 2305 C C . SER A 1 285 ? 13.101 -17.389 -5.878 1.00 97.62 285 SER A C 1
ATOM 2307 O O . SER A 1 285 ? 14.169 -17.085 -6.409 1.00 97.62 285 SER A O 1
ATOM 2309 N N . GLY A 1 286 ? 12.654 -16.766 -4.783 1.00 97.31 286 GLY A N 1
ATOM 2310 C CA . GLY A 1 286 ? 13.368 -15.692 -4.099 1.00 97.31 286 GLY A CA 1
ATOM 2311 C C . GLY A 1 286 ? 13.315 -14.362 -4.845 1.00 97.31 286 GLY A C 1
ATOM 2312 O O . GLY A 1 286 ? 14.313 -13.638 -4.828 1.00 97.31 286 GLY A O 1
ATOM 2313 N N . PHE A 1 287 ? 12.201 -14.092 -5.527 1.00 97.88 287 PHE A N 1
ATOM 2314 C CA . PHE A 1 287 ? 11.882 -12.783 -6.090 1.00 97.88 287 PHE A CA 1
ATOM 2315 C C . PHE A 1 287 ? 10.786 -12.110 -5.276 1.00 97.88 287 PHE A C 1
ATOM 2317 O O . PHE A 1 287 ? 9.828 -12.768 -4.859 1.00 97.88 287 PHE A O 1
ATOM 2324 N N . ASP A 1 288 ? 10.893 -10.799 -5.102 1.00 97.81 288 ASP A N 1
ATOM 2325 C CA . ASP A 1 288 ? 9.747 -9.993 -4.692 1.00 97.81 288 ASP A CA 1
ATOM 2326 C C . ASP A 1 288 ? 8.873 -9.591 -5.900 1.00 97.81 288 ASP A C 1
ATOM 2328 O O . ASP A 1 288 ? 9.173 -9.899 -7.058 1.00 97.81 288 ASP A O 1
ATOM 2332 N N . ALA A 1 289 ? 7.747 -8.926 -5.625 1.00 97.12 289 ALA A N 1
ATOM 2333 C CA . ALA A 1 289 ? 6.797 -8.521 -6.658 1.00 97.12 289 ALA A CA 1
ATOM 2334 C C . ALA A 1 289 ? 7.397 -7.518 -7.660 1.00 97.12 289 ALA A C 1
ATOM 2336 O O . ALA A 1 289 ? 7.051 -7.553 -8.841 1.00 97.12 289 ALA A O 1
ATOM 2337 N N . SER A 1 290 ? 8.284 -6.635 -7.191 1.00 95.44 290 SER A N 1
ATOM 2338 C CA . SER A 1 290 ? 8.947 -5.592 -7.980 1.00 95.44 290 SER A CA 1
ATOM 2339 C C . SER A 1 290 ? 9.947 -6.214 -8.956 1.00 95.44 290 SER A C 1
ATOM 2341 O O . SER A 1 290 ? 9.890 -5.970 -10.164 1.00 95.44 290 SER A O 1
ATOM 2343 N N . GLU A 1 291 ? 10.799 -7.115 -8.462 1.00 95.56 291 GLU A N 1
ATOM 2344 C CA . GLU A 1 291 ? 11.741 -7.870 -9.287 1.00 95.56 291 GLU A CA 1
ATOM 2345 C C . GLU A 1 291 ? 11.015 -8.740 -10.320 1.00 95.56 291 GLU A C 1
ATOM 2347 O O . GLU A 1 291 ? 11.377 -8.746 -11.500 1.00 95.56 291 GLU A O 1
ATOM 2352 N N . ALA A 1 292 ? 9.971 -9.463 -9.904 1.00 97.25 292 ALA A N 1
ATOM 2353 C CA . ALA A 1 292 ? 9.199 -10.313 -10.804 1.00 97.25 292 ALA A CA 1
ATOM 2354 C C . ALA A 1 292 ? 8.552 -9.509 -11.946 1.00 97.25 292 ALA A C 1
ATOM 2356 O O . ALA A 1 292 ? 8.584 -9.943 -13.103 1.00 97.25 292 ALA A O 1
ATOM 2357 N N . ASP A 1 293 ? 7.998 -8.328 -11.653 1.00 95.75 293 ASP A N 1
ATOM 2358 C CA . ASP A 1 293 ? 7.409 -7.448 -12.670 1.00 95.75 293 ASP A CA 1
ATOM 2359 C C . ASP A 1 293 ? 8.471 -6.941 -13.658 1.00 95.75 293 ASP A C 1
ATOM 2361 O O . ASP A 1 293 ? 8.265 -7.020 -14.871 1.00 95.75 293 ASP A O 1
ATOM 2365 N N . LEU A 1 294 ? 9.664 -6.553 -13.184 1.00 93.50 294 LEU A N 1
ATOM 2366 C CA . LEU A 1 294 ? 10.799 -6.197 -14.054 1.00 93.50 294 LEU A CA 1
ATOM 2367 C C . LEU A 1 294 ? 11.169 -7.309 -15.040 1.00 93.50 294 LEU A C 1
ATOM 2369 O O . LEU A 1 294 ? 11.428 -7.043 -16.224 1.00 93.50 294 LEU A O 1
ATOM 2373 N N . PHE A 1 295 ? 11.198 -8.557 -14.571 1.00 95.31 295 PHE A N 1
ATOM 2374 C CA . PHE A 1 295 ? 11.480 -9.700 -15.432 1.00 95.31 295 PHE A CA 1
ATOM 2375 C C . PHE A 1 295 ? 10.368 -9.920 -16.463 1.00 95.31 295 PHE A C 1
ATOM 2377 O O . PHE A 1 295 ? 10.684 -10.053 -17.652 1.00 95.31 295 PHE A O 1
ATOM 2384 N N . LYS A 1 296 ? 9.088 -9.861 -16.070 1.00 95.06 296 LYS A N 1
ATOM 2385 C CA . LYS A 1 296 ? 7.957 -9.973 -17.015 1.00 95.06 296 LYS A CA 1
ATOM 2386 C C . LYS A 1 296 ? 7.956 -8.844 -18.044 1.00 95.06 296 LYS A C 1
ATOM 2388 O O . LYS A 1 296 ? 7.807 -9.093 -19.240 1.00 95.06 296 LYS A O 1
ATOM 2393 N N . LEU A 1 297 ? 8.237 -7.612 -17.623 1.00 90.31 297 LEU A N 1
ATOM 2394 C CA . LEU A 1 297 ? 8.408 -6.453 -18.509 1.00 90.31 297 LEU A CA 1
ATOM 2395 C C . LEU A 1 297 ? 9.557 -6.635 -19.514 1.00 90.31 297 LEU A C 1
ATOM 2397 O O . LEU A 1 297 ? 9.555 -6.026 -20.590 1.00 90.31 297 LEU A O 1
ATOM 2401 N N . SER A 1 298 ? 10.537 -7.474 -19.189 1.00 91.62 298 SER A N 1
ATOM 2402 C CA . SER A 1 298 ? 11.651 -7.841 -20.070 1.00 91.62 298 SER A CA 1
ATOM 2403 C C . SER A 1 298 ? 11.363 -9.081 -20.932 1.00 91.62 298 SER A C 1
ATOM 2405 O O . SER A 1 298 ? 12.238 -9.524 -21.673 1.00 91.62 298 SER A O 1
ATOM 2407 N N . GLY A 1 299 ? 10.144 -9.631 -20.866 1.00 95.06 299 GLY A N 1
ATOM 2408 C CA . GLY A 1 299 ? 9.720 -10.828 -21.597 1.00 95.06 299 GLY A CA 1
ATOM 2409 C C . GLY A 1 299 ? 10.107 -12.149 -20.925 1.00 95.06 299 GLY A C 1
ATOM 2410 O O . GLY A 1 299 ? 10.061 -13.198 -21.566 1.00 95.06 299 GLY A O 1
ATOM 2411 N N . CYS A 1 300 ? 10.521 -12.114 -19.657 1.00 95.94 300 CYS A N 1
ATOM 2412 C CA . CYS A 1 300 ? 10.833 -13.300 -18.870 1.00 95.94 300 CYS A CA 1
ATOM 2413 C C . CYS A 1 300 ? 9.643 -13.658 -17.968 1.00 95.94 300 CYS A C 1
ATOM 2415 O O . CYS A 1 300 ? 9.542 -13.193 -16.838 1.00 95.94 300 CYS A O 1
ATOM 2417 N N . ASP A 1 301 ? 8.749 -14.512 -18.468 1.00 96.25 301 ASP A N 1
ATOM 2418 C CA . ASP A 1 301 ? 7.543 -14.942 -17.741 1.00 96.25 301 ASP A CA 1
ATOM 2419 C C . ASP A 1 301 ? 7.769 -16.154 -16.816 1.00 96.25 301 ASP A C 1
ATOM 2421 O O . ASP A 1 301 ? 6.821 -16.679 -16.234 1.00 96.25 301 ASP A O 1
ATOM 2425 N N . ASN A 1 302 ? 9.012 -16.632 -16.685 1.00 97.12 302 ASN A N 1
ATOM 2426 C CA . ASN A 1 302 ? 9.348 -17.827 -15.912 1.00 97.12 302 ASN A CA 1
ATOM 2427 C C . ASN A 1 302 ? 10.403 -17.519 -14.830 1.00 97.12 302 ASN A C 1
ATOM 2429 O O . ASN A 1 302 ? 11.524 -17.133 -15.183 1.00 97.12 302 ASN A O 1
ATOM 2433 N N . PRO A 1 303 ? 10.113 -17.771 -13.538 1.00 97.31 303 PRO A N 1
ATOM 2434 C CA . PRO A 1 303 ? 11.033 -17.440 -12.451 1.00 97.31 303 PRO A CA 1
ATOM 2435 C C . PRO A 1 303 ? 12.340 -18.250 -12.475 1.00 97.31 303 PRO A C 1
ATOM 2437 O O . PRO A 1 303 ? 13.380 -17.752 -12.056 1.00 97.31 303 PRO A O 1
ATOM 2440 N N . VAL A 1 304 ? 12.352 -19.464 -13.037 1.00 97.19 304 VAL A N 1
ATOM 2441 C CA . VAL A 1 304 ? 13.579 -20.274 -13.189 1.00 97.19 304 VAL A CA 1
ATOM 2442 C C . VAL A 1 304 ? 14.524 -19.640 -14.212 1.00 97.19 304 VAL A C 1
ATOM 2444 O O . VAL A 1 304 ? 15.743 -19.590 -14.018 1.00 97.19 304 VAL A O 1
ATOM 2447 N N . THR A 1 305 ? 13.966 -19.131 -15.314 1.00 96.88 305 THR A N 1
ATOM 2448 C CA . THR A 1 305 ? 14.740 -18.401 -16.325 1.00 96.88 305 THR A CA 1
ATOM 2449 C C . THR A 1 305 ? 15.231 -17.064 -15.773 1.00 96.88 305 THR A C 1
ATOM 2451 O O . THR A 1 305 ? 16.395 -16.723 -15.984 1.00 96.88 305 THR A O 1
ATOM 2454 N N . ALA A 1 306 ? 14.396 -16.356 -15.007 1.00 97.12 306 ALA A N 1
ATOM 2455 C CA . ALA A 1 306 ? 14.785 -15.128 -14.317 1.00 97.12 306 ALA A CA 1
ATOM 2456 C C . ALA A 1 306 ? 15.936 -15.363 -13.328 1.00 97.12 306 ALA A C 1
ATOM 2458 O O . ALA A 1 306 ? 16.912 -14.615 -13.337 1.00 97.12 306 ALA A O 1
ATOM 2459 N N . GLN A 1 307 ? 15.883 -16.445 -12.544 1.00 97.06 307 GLN A N 1
ATOM 2460 C CA . GLN A 1 307 ? 16.941 -16.809 -11.596 1.00 97.06 307 GLN A CA 1
ATOM 2461 C C . GLN A 1 307 ? 18.278 -17.044 -12.299 1.00 97.06 307 GLN A C 1
ATOM 2463 O O . GLN A 1 307 ? 19.305 -16.510 -11.886 1.00 97.06 307 GLN A O 1
ATOM 2468 N N . SER A 1 308 ? 18.248 -17.779 -13.411 1.00 96.00 308 SER A N 1
ATOM 2469 C CA . SER A 1 308 ? 19.446 -18.026 -14.220 1.00 96.00 308 SER A CA 1
ATOM 2470 C C . SER A 1 308 ? 20.027 -16.718 -14.775 1.00 96.00 308 SER A C 1
ATOM 2472 O O . SER A 1 308 ? 21.239 -16.526 -14.775 1.00 96.00 308 SER A O 1
ATOM 2474 N N . ALA A 1 309 ? 19.171 -15.790 -15.220 1.00 95.19 309 ALA A N 1
ATOM 2475 C CA . ALA A 1 309 ? 19.600 -14.481 -15.711 1.00 95.19 309 ALA A CA 1
ATOM 2476 C C . ALA A 1 309 ? 20.204 -13.604 -14.594 1.00 95.19 309 ALA A C 1
ATOM 2478 O O . ALA A 1 309 ? 21.240 -12.964 -14.813 1.00 95.19 309 ALA A O 1
ATOM 2479 N N . ARG A 1 310 ? 19.610 -13.627 -13.388 1.00 94.75 310 ARG A N 1
ATOM 2480 C CA . ARG A 1 310 ? 20.118 -12.941 -12.185 1.00 94.75 310 ARG A CA 1
ATOM 2481 C C . ARG A 1 310 ? 21.544 -13.390 -11.857 1.00 94.75 310 ARG A C 1
ATOM 2483 O O . ARG A 1 310 ? 22.417 -12.551 -11.669 1.00 94.75 310 ARG A O 1
ATOM 2490 N N . GLU A 1 311 ? 21.811 -14.693 -11.899 1.00 94.38 311 GLU A N 1
ATOM 2491 C CA . GLU A 1 311 ? 23.138 -15.265 -11.620 1.00 94.38 311 GLU A CA 1
ATOM 2492 C C . GLU A 1 311 ? 24.210 -14.895 -12.658 1.00 94.38 311 GLU A C 1
ATOM 2494 O O . GLU A 1 311 ? 25.386 -14.830 -12.319 1.00 94.38 311 GLU A O 1
ATOM 2499 N N . THR A 1 312 ? 23.831 -14.624 -13.911 1.00 94.06 312 THR A N 1
ATOM 2500 C CA . THR A 1 312 ? 24.792 -14.253 -14.971 1.00 94.06 312 THR A CA 1
ATOM 2501 C C . THR A 1 312 ? 25.159 -12.770 -15.017 1.00 94.06 312 THR A C 1
ATOM 2503 O O . THR A 1 312 ? 26.093 -12.403 -15.728 1.00 94.06 312 THR A O 1
ATOM 2506 N N . THR A 1 313 ? 24.413 -11.917 -14.310 1.00 87.88 313 THR A N 1
ATOM 2507 C CA . THR A 1 313 ? 24.587 -10.452 -14.348 1.00 87.88 313 THR A CA 1
ATOM 2508 C C . THR A 1 313 ? 25.511 -9.942 -13.226 1.00 87.88 313 THR A C 1
ATOM 2510 O O . THR A 1 313 ? 25.931 -8.786 -13.261 1.00 87.88 313 THR A O 1
ATOM 2513 N N . HIS A 1 314 ? 25.858 -10.806 -12.264 1.00 67.94 314 HIS A N 1
ATOM 2514 C CA . HIS A 1 314 ? 26.797 -10.542 -11.165 1.00 67.94 314 HIS A CA 1
ATOM 2515 C C . HIS A 1 314 ? 28.222 -11.005 -11.492 1.00 67.94 314 HIS A C 1
ATOM 2517 O O . HIS A 1 314 ? 29.164 -10.285 -11.087 1.00 67.94 314 HIS A O 1
#

Secondary structure (DSSP, 8-state):
--PPPHHHHHHHHHHHHHHHHHS-HHHHHHHHHHTTTTSSS-HHHHHHHHHHHHHHHHHT---GGGSTTSSS-HHHHHHHHHHHHTTHHHHHHHHHHHHHHHHH-----HHHHHHHHHHHHHHHHHHHHHHHHHHHHHHHTT-HHHHHHHHHHHHHHHHHHHHHHHHHHHHHH-SS--HHHHHHHHHHHTTHHHHHHHHHHHHHHHHTTTSS---TTTTT--HHHHHHHHTTT--HHHHHHHHHTT--HHHHHHHHHTT--SHHHHHHHHHTT--HHHHHHHHHTT--HHHHHHHHHTT---HHHHHHHHHH--

Sequence (314 aa):
MLYPSPAVNHCHAMLNALRAALHGEESRLLSRHLLGLDGSLQPHDLILSELNFVEDLFTNFNSEETVILCLDDNDTLSSLYHQQLSILPEVAEESTYLLQALRSGTFDLDHTAQELVAFFIGHARARETYIDGLIQYAETFELYEMAEHWSHQARLTDQLIEDGKELLVELSNSSHYSRYLLHRIYDQTVLIPASLLCQMHDMVRILHLEHDEFSYEDAMFDLEEASEWASREISPEQAGYWRAYGISPVAFDEWVKFGFLEPKSAGSWKIRGFTPAEADQWALSGFDASEADLFKLSGCDNPVTAQSARETTH

Radius of gyration: 21.09 Å; chains: 1; bounding box: 51×53×56 Å

Foldseek 3Di:
DPQPDLLQLLLVLLLVLLCCLQVPCPLVVLLCQLLCVVVDDDNVVSVVVVVVVVVVVSVPSPDRPPGPPQLVDPVNLVVSVVVLVVRLVVLLVLLVVLVVCLLVVDDPCLPSLSSLLSSQLSLLVSLLSLLVSQLVSCVVVVVVVSNVVSVVVNVVSVVSNVLSVVLVVVSSPDPDDDSVSSLSSSLSRNCSQLVVLLSSQVSLVSSCPVPPDDQLVSLVDDPVQRVLCVVVVQGSNRQSSLVSLVQGSVNQVQLVVLVNPGSVQSSLQVSLPHRSVLCSQLVVLVDGSSLQSVCVSVVNSHNVVSSVVVVVVD

pLDDT: mean 80.17, std 19.61, ra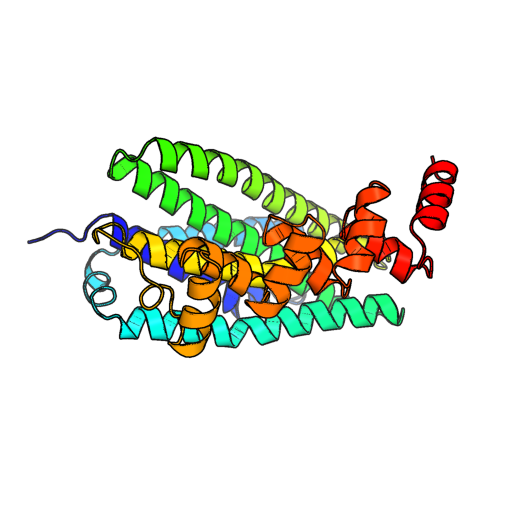nge [36.91, 98.56]